Protein AF-A0A1V4MNM1-F1 (afdb_monomer)

Radius of gyration: 27.86 Å; Cα contacts (8 Å, |Δi|>4): 110; chains: 1; bounding box: 61×28×82 Å

Sequence (186 aa):
MKSLHELVTDAILVTDEWDNFDFNIDLQIKELEIIDFDSKPETWKENTLGRGYLAYCEKLLKKSGADSSILTVIEELKSNISKYENMRLFLQTLRLAIMVSRMGAVPGLAQLGEKRSQTQRENRNRRQTWKGLTKIQRKQRNEKIIEHFETSKAKNPQISVNGFAAKYASQYGLQKTQFIKILTSQ

Solvent-accessible surface area (backbone atoms only — not comparable to full-atom values): 10518 Å² total; per-residue (Å²): 131,86,53,78,64,57,45,59,62,36,29,62,54,37,71,78,38,23,57,52,46,52,49,51,50,52,48,52,51,48,57,58,64,72,46,52,92,84,63,69,66,80,69,74,62,85,82,40,72,68,46,49,50,48,55,42,53,49,56,52,36,62,71,71,68,53,61,68,70,61,53,50,54,49,54,52,48,55,59,52,41,68,41,72,72,45,35,53,54,48,53,53,50,51,53,49,55,41,51,44,37,63,73,29,78,42,60,76,52,26,56,56,38,50,58,48,44,52,53,48,52,52,51,52,53,48,71,61,22,64,95,83,33,38,70,68,54,48,50,55,52,51,51,52,52,45,54,54,48,53,56,48,32,75,76,36,78,85,62,44,68,69,60,50,22,69,72,46,18,67,82,73,77,39,54,47,70,60,41,41,46,67,69,65,72,113

Mean predicted aligned error: 15.63 Å

pLDDT: mean 74.46, std 14.7, range [36.75, 93.69]

Secondary structure (DSSP, 8-state):
---HHHHHHHHHH-HHHHHHHHHHHHHHHHHHHHS-TTS--TT--S--HHHHHHHHHHHHHHHTT--HHHHHHHHHHHHHTTSHHHHHHHHHHHHHHHHHHHTTSSHHHHHHHHHHHHHHHHHHHHHH-BTTB-HHHHHHHHHHHHHHHHHHHHH-TT--HHHHHHHHTGGGT--HHHHHHHHH--

Structure (mmCIF, N/CA/C/O backbone):
data_AF-A0A1V4MNM1-F1
#
_entry.id   AF-A0A1V4MNM1-F1
#
loop_
_atom_site.group_PDB
_atom_site.id
_atom_site.type_symbol
_atom_site.label_atom_id
_atom_site.label_alt_id
_atom_site.label_comp_id
_atom_site.label_asym_id
_atom_site.label_entity_id
_atom_site.label_seq_id
_atom_site.pdbx_PDB_ins_code
_atom_site.Cartn_x
_atom_site.Cartn_y
_atom_site.Cartn_z
_atom_site.occupancy
_atom_site.B_iso_or_equiv
_atom_site.auth_seq_id
_atom_site.auth_comp_id
_atom_site.auth_asym_id
_atom_site.auth_atom_id
_atom_site.pdbx_PDB_model_num
ATOM 1 N N . MET A 1 1 ? 8.635 7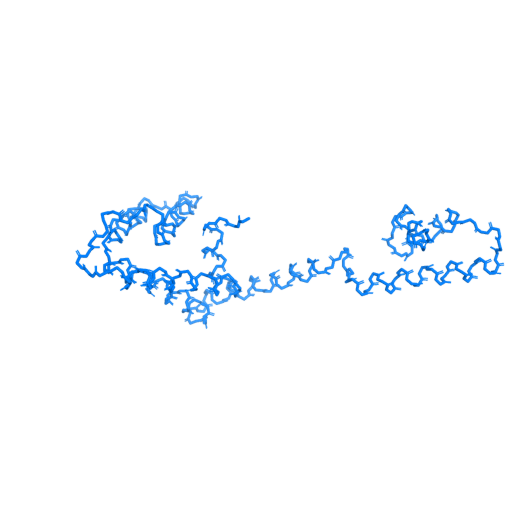.975 4.532 1.00 41.22 1 MET A N 1
ATOM 2 C CA . MET A 1 1 ? 8.053 7.260 5.684 1.00 41.22 1 MET A CA 1
ATOM 3 C C . MET A 1 1 ? 6.548 7.299 5.479 1.00 41.22 1 MET A C 1
ATOM 5 O O . MET A 1 1 ? 6.041 8.398 5.287 1.00 41.22 1 MET A O 1
ATOM 9 N N . LYS A 1 2 ? 5.876 6.147 5.351 1.00 36.75 2 LYS A N 1
ATOM 10 C CA . LYS A 1 2 ? 4.417 6.131 5.181 1.00 36.75 2 LYS A CA 1
ATOM 11 C C . LYS A 1 2 ? 3.762 6.617 6.464 1.00 36.75 2 LYS A C 1
ATOM 13 O O . LYS A 1 2 ? 4.266 6.377 7.557 1.00 36.75 2 LYS A O 1
ATOM 18 N N . SER A 1 3 ? 2.657 7.313 6.316 1.00 42.47 3 SER A N 1
ATOM 19 C CA . SER A 1 3 ? 1.856 7.759 7.447 1.00 42.47 3 SER A CA 1
ATOM 20 C C . SER A 1 3 ? 1.008 6.604 7.995 1.00 42.47 3 SER A C 1
ATOM 22 O O . SER A 1 3 ? 0.655 5.683 7.258 1.00 42.47 3 SER A O 1
ATOM 24 N N . LEU A 1 4 ? 0.658 6.653 9.286 1.00 41.81 4 LEU A N 1
ATOM 25 C CA . LEU A 1 4 ? -0.103 5.601 9.986 1.00 41.81 4 LEU A CA 1
ATOM 26 C C . LEU A 1 4 ? -1.395 5.199 9.242 1.00 41.81 4 LEU A C 1
ATOM 28 O O . LEU A 1 4 ? -1.811 4.046 9.267 1.00 41.81 4 LEU A O 1
ATOM 32 N N . HIS A 1 5 ? -1.993 6.149 8.522 1.00 45.31 5 HIS A N 1
ATOM 33 C CA . HIS A 1 5 ? -3.212 5.951 7.745 1.00 45.31 5 HIS A CA 1
ATOM 34 C C . HIS A 1 5 ? -3.024 5.101 6.473 1.00 45.31 5 HIS A C 1
ATOM 36 O O . HIS A 1 5 ? -3.935 4.380 6.069 1.00 45.31 5 HIS A O 1
ATOM 42 N N . GLU A 1 6 ? -1.852 5.179 5.838 1.00 42.66 6 GLU A N 1
ATOM 43 C CA . GLU A 1 6 ? -1.521 4.369 4.659 1.00 42.66 6 GLU A CA 1
ATOM 44 C C . GLU A 1 6 ? -1.284 2.914 5.082 1.00 42.66 6 GLU A C 1
ATOM 46 O O . GLU A 1 6 ? -1.807 2.000 4.452 1.00 42.66 6 GLU A O 1
ATOM 51 N N . LEU A 1 7 ? -0.619 2.716 6.227 1.00 51.22 7 LEU A N 1
ATOM 52 C CA . LEU A 1 7 ? -0.332 1.399 6.806 1.00 51.22 7 LEU A CA 1
ATOM 53 C C . LEU A 1 7 ? -1.596 0.591 7.136 1.00 51.22 7 LEU A C 1
ATOM 55 O O . LEU A 1 7 ? -1.637 -0.600 6.864 1.00 51.22 7 LEU A O 1
ATOM 59 N N . VAL A 1 8 ? -2.641 1.218 7.681 1.00 49.47 8 VAL A N 1
ATOM 60 C CA . VAL A 1 8 ? -3.895 0.537 8.069 1.00 49.47 8 VAL A CA 1
ATOM 61 C C . VAL A 1 8 ? -4.650 -0.039 6.867 1.00 49.47 8 VAL A C 1
ATOM 63 O O . VAL A 1 8 ? -5.142 -1.166 6.902 1.00 49.47 8 VAL A O 1
ATOM 66 N N . THR A 1 9 ? -4.759 0.740 5.792 1.00 50.59 9 THR A N 1
ATOM 67 C CA . THR A 1 9 ? -5.501 0.330 4.586 1.00 50.59 9 THR A CA 1
ATOM 68 C C . THR A 1 9 ? -4.744 -0.741 3.825 1.00 50.59 9 THR A C 1
ATOM 70 O O . THR A 1 9 ? -5.332 -1.689 3.302 1.00 50.59 9 THR A O 1
ATOM 73 N N . ASP A 1 10 ? -3.425 -0.584 3.786 1.00 48.25 10 ASP A N 1
ATOM 74 C CA . ASP A 1 10 ? -2.539 -1.531 3.149 1.00 48.25 10 ASP A CA 1
ATOM 75 C C . ASP A 1 10 ? -2.421 -2.820 3.986 1.00 48.25 10 ASP A C 1
ATOM 77 O O . ASP A 1 10 ? -2.353 -3.891 3.399 1.00 48.25 10 ASP A O 1
ATOM 81 N N . ALA A 1 11 ? -2.538 -2.795 5.319 1.00 52.12 11 ALA A N 1
ATOM 82 C CA . ALA A 1 11 ? -2.534 -4.001 6.163 1.00 52.12 11 ALA A CA 1
ATOM 83 C C . ALA A 1 11 ? -3.698 -4.968 5.875 1.00 52.12 11 ALA A C 1
ATOM 85 O O . ALA A 1 11 ? -3.532 -6.192 5.885 1.00 52.12 11 ALA A O 1
ATOM 86 N N . ILE A 1 12 ? -4.878 -4.437 5.541 1.00 52.66 12 ILE A N 1
ATOM 87 C CA . ILE A 1 12 ? -6.039 -5.254 5.152 1.00 52.66 12 ILE A CA 1
ATOM 88 C C . ILE A 1 12 ? -5.786 -5.970 3.809 1.00 52.66 12 ILE A C 1
ATOM 90 O O . ILE A 1 12 ? -6.374 -7.017 3.545 1.00 52.66 12 ILE A O 1
ATOM 94 N N . LEU A 1 13 ? -4.898 -5.439 2.958 1.00 49.16 13 LEU A N 1
ATOM 95 C CA . LEU A 1 13 ? -4.869 -5.745 1.521 1.00 49.16 13 LEU A CA 1
ATOM 96 C C . LEU A 1 13 ? -3.488 -6.141 0.951 1.00 49.16 13 LEU A C 1
ATOM 98 O O . LEU A 1 13 ? -3.420 -6.612 -0.182 1.00 49.16 13 LEU A O 1
ATOM 102 N N . VAL A 1 14 ? -2.396 -5.958 1.697 1.00 51.56 14 VAL A N 1
ATOM 103 C CA . VAL A 1 14 ? -0.987 -6.186 1.316 1.00 51.56 14 VAL A CA 1
ATOM 104 C C . VAL A 1 14 ? -0.345 -7.110 2.355 1.00 51.56 14 VAL A C 1
ATOM 106 O O . VAL A 1 14 ? -0.559 -6.939 3.551 1.00 51.56 14 VAL A O 1
ATOM 109 N N . THR A 1 15 ? 0.429 -8.117 1.942 1.00 53.62 15 THR A N 1
ATOM 110 C CA . THR A 1 15 ? 1.146 -9.039 2.856 1.00 53.62 15 THR A CA 1
ATOM 111 C C . THR A 1 15 ? 2.211 -8.337 3.689 1.00 53.62 15 THR A C 1
ATOM 113 O O . THR A 1 15 ? 2.200 -8.436 4.905 1.00 53.62 15 THR A O 1
ATOM 116 N N . ASP A 1 16 ? 3.067 -7.548 3.047 1.00 51.69 16 ASP A N 1
ATOM 117 C CA . ASP A 1 16 ? 4.259 -6.989 3.699 1.00 51.69 16 ASP A CA 1
ATOM 118 C C . ASP A 1 16 ? 3.898 -5.870 4.700 1.00 51.69 16 ASP A C 1
ATOM 120 O O . ASP A 1 16 ? 4.636 -5.577 5.637 1.00 51.69 16 ASP A O 1
ATOM 124 N N . GLU A 1 17 ? 2.742 -5.232 4.505 1.00 58.78 17 GLU A N 1
ATOM 125 C CA . GLU A 1 17 ? 2.225 -4.195 5.407 1.00 58.78 17 GLU A CA 1
ATOM 126 C C . GLU A 1 17 ? 1.340 -4.784 6.500 1.00 58.78 17 GLU A C 1
ATOM 128 O O . GLU A 1 17 ? 1.237 -4.191 7.569 1.00 58.78 17 GLU A O 1
ATOM 133 N N . TRP A 1 18 ? 0.781 -5.976 6.267 1.00 63.34 18 TRP A N 1
ATOM 134 C CA . TRP A 1 18 ? 0.171 -6.777 7.318 1.00 63.34 18 TRP A CA 1
ATOM 135 C C . TRP A 1 18 ? 1.209 -7.225 8.332 1.00 63.34 18 TRP A C 1
ATOM 137 O O . TRP A 1 18 ? 0.994 -6.973 9.503 1.00 63.34 18 TRP A O 1
ATOM 147 N N . ASP A 1 19 ? 2.341 -7.792 7.915 1.00 64.56 19 ASP A N 1
ATOM 148 C CA . ASP A 1 19 ? 3.360 -8.255 8.869 1.00 64.56 19 ASP A CA 1
ATOM 149 C C . ASP A 1 19 ? 3.864 -7.101 9.749 1.00 64.56 19 ASP A C 1
ATOM 151 O O . ASP A 1 19 ? 4.049 -7.252 10.953 1.00 64.56 19 ASP A O 1
ATOM 155 N N . ASN A 1 20 ? 4.009 -5.907 9.165 1.00 67.94 20 ASN A N 1
ATOM 156 C CA . ASN A 1 20 ? 4.347 -4.703 9.917 1.00 67.94 20 ASN A CA 1
ATOM 157 C C . ASN A 1 20 ? 3.195 -4.252 10.834 1.00 67.94 20 ASN A C 1
ATOM 159 O O . ASN A 1 20 ? 3.421 -3.866 11.975 1.00 67.94 20 ASN A O 1
ATOM 163 N N . PHE A 1 21 ? 1.947 -4.279 10.370 1.00 70.12 21 PHE A N 1
ATOM 164 C CA . PHE A 1 21 ? 0.788 -3.900 11.180 1.00 70.12 21 PHE A CA 1
ATOM 165 C C . PHE A 1 21 ? 0.530 -4.876 12.336 1.00 70.12 21 PHE A C 1
ATOM 167 O O . PHE A 1 21 ? 0.289 -4.441 13.456 1.00 70.12 21 PHE A O 1
ATOM 174 N N . ASP A 1 22 ? 0.655 -6.174 12.079 1.00 73.19 22 ASP A N 1
ATOM 175 C CA . ASP A 1 22 ? 0.566 -7.266 13.043 1.00 73.19 22 ASP A CA 1
ATOM 176 C C . ASP A 1 22 ? 1.680 -7.156 14.088 1.00 73.19 22 ASP A C 1
ATOM 178 O O . ASP A 1 22 ? 1.410 -7.178 15.287 1.00 73.19 22 ASP A O 1
ATOM 182 N 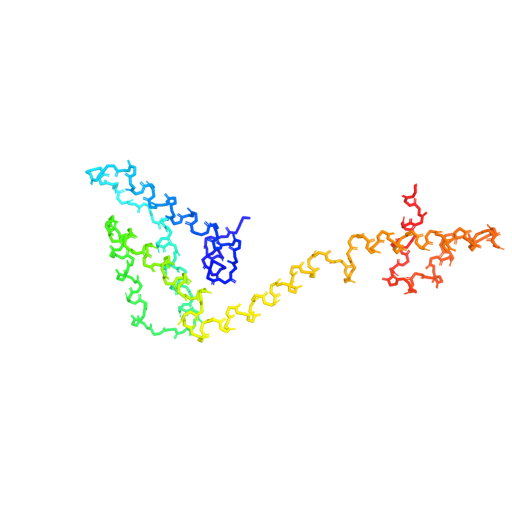N . PHE A 1 23 ? 2.912 -6.882 13.642 1.00 75.25 23 PHE A N 1
ATOM 183 C CA . PHE A 1 23 ? 4.028 -6.551 14.525 1.00 75.25 23 PHE A CA 1
ATOM 184 C C . PHE A 1 23 ? 3.735 -5.325 15.401 1.00 75.25 23 PHE A C 1
ATOM 186 O O . PHE A 1 23 ? 4.029 -5.349 16.592 1.00 75.25 23 PHE A O 1
ATOM 193 N N . ASN A 1 24 ? 3.135 -4.262 14.853 1.00 75.44 24 ASN A N 1
ATOM 194 C CA . ASN A 1 24 ? 2.772 -3.069 15.627 1.00 75.44 24 ASN A CA 1
ATOM 195 C C . ASN A 1 24 ? 1.629 -3.334 16.624 1.00 75.44 24 ASN A C 1
ATOM 197 O O . ASN A 1 24 ? 1.637 -2.759 17.712 1.00 75.44 24 ASN A O 1
ATOM 201 N N . ILE A 1 25 ? 0.667 -4.202 16.284 1.00 80.44 25 ILE A N 1
ATOM 202 C CA . ILE A 1 25 ? -0.354 -4.680 17.228 1.00 80.44 25 ILE A CA 1
ATOM 203 C C . ILE A 1 25 ? 0.317 -5.446 18.367 1.00 80.44 25 ILE A C 1
ATOM 205 O O . ILE A 1 25 ? 0.067 -5.134 19.529 1.00 80.44 25 ILE A O 1
ATOM 209 N N . ASP A 1 26 ? 1.186 -6.407 18.050 1.00 78.88 26 ASP A N 1
ATOM 210 C CA . ASP A 1 26 ? 1.888 -7.213 19.052 1.00 78.88 26 ASP A CA 1
ATOM 211 C C . ASP A 1 26 ? 2.806 -6.359 19.928 1.00 78.88 26 ASP A C 1
ATOM 213 O O . ASP A 1 26 ? 2.880 -6.578 21.136 1.00 78.88 26 ASP A O 1
ATOM 217 N N . LEU A 1 27 ? 3.472 -5.359 19.349 1.00 78.88 27 LEU A N 1
ATOM 218 C CA . LEU A 1 27 ? 4.286 -4.404 20.090 1.00 78.88 27 LEU A CA 1
ATOM 219 C C . LEU A 1 27 ? 3.430 -3.610 21.080 1.00 78.88 27 LEU A C 1
ATOM 221 O O . LEU A 1 27 ? 3.780 -3.563 22.253 1.00 78.88 27 LEU A O 1
ATOM 225 N N . GLN A 1 28 ? 2.288 -3.061 20.653 1.00 75.31 28 GLN A N 1
ATOM 226 C CA . GLN A 1 28 ? 1.402 -2.327 21.563 1.00 75.31 28 GLN A CA 1
ATOM 227 C C . GLN A 1 28 ? 0.773 -3.231 22.623 1.00 75.31 28 GLN A C 1
ATOM 229 O O . GLN A 1 28 ? 0.655 -2.815 23.768 1.00 75.31 28 GLN A O 1
ATOM 234 N N . ILE A 1 29 ? 0.411 -4.474 22.294 1.00 76.12 29 ILE A N 1
ATOM 235 C CA . ILE A 1 29 ? -0.066 -5.442 23.293 1.00 76.12 29 ILE A CA 1
ATOM 236 C C . ILE A 1 29 ? 1.038 -5.763 24.310 1.00 76.12 29 ILE A C 1
ATOM 238 O O . ILE A 1 29 ? 0.759 -5.818 25.501 1.00 76.12 29 ILE A O 1
ATOM 242 N N . LYS A 1 30 ? 2.293 -5.915 23.879 1.00 76.00 30 LYS A N 1
ATOM 243 C CA . LYS A 1 30 ? 3.423 -6.134 24.795 1.00 76.00 30 LYS A CA 1
ATOM 244 C C . LYS A 1 30 ? 3.736 -4.909 25.647 1.00 76.00 30 LYS A C 1
ATOM 246 O O . LYS A 1 30 ? 3.992 -5.053 26.835 1.00 76.00 30 LYS A O 1
ATOM 251 N N . GLU A 1 31 ? 3.689 -3.707 25.076 1.00 72.50 31 GLU A N 1
ATOM 252 C CA . GLU A 1 31 ? 3.800 -2.454 25.835 1.00 72.50 31 GLU A CA 1
ATOM 253 C C . GLU A 1 31 ? 2.691 -2.350 26.891 1.00 72.50 31 GLU A C 1
ATOM 255 O O . GLU A 1 31 ? 2.945 -1.910 28.010 1.00 72.50 31 GLU A O 1
ATOM 260 N N . LEU A 1 32 ? 1.483 -2.821 26.563 1.00 66.62 32 LEU A N 1
ATOM 261 C CA . LEU A 1 32 ? 0.371 -2.950 27.504 1.00 66.62 32 LEU A CA 1
ATOM 262 C C . LEU A 1 32 ? 0.641 -4.013 28.593 1.00 66.62 32 LEU A C 1
ATOM 264 O O . LEU A 1 32 ? 0.108 -3.890 29.687 1.00 66.62 32 LEU A O 1
ATOM 268 N N . GLU A 1 33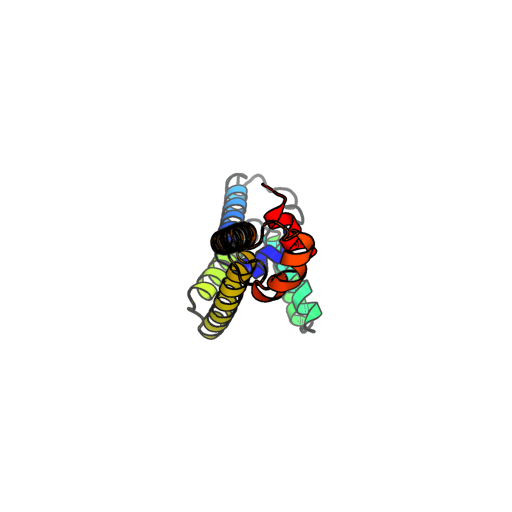 ? 1.439 -5.049 28.346 1.00 67.44 33 GLU A N 1
ATOM 269 C CA . GLU A 1 33 ? 1.755 -6.099 29.336 1.00 67.44 33 GLU A CA 1
ATOM 270 C C . GLU A 1 33 ? 2.943 -5.744 30.253 1.00 67.44 33 GLU A C 1
ATOM 272 O O . GLU A 1 33 ? 3.010 -6.234 31.376 1.00 67.44 33 GLU A O 1
ATOM 277 N N . ILE A 1 34 ? 3.877 -4.902 29.792 1.00 62.62 34 ILE A N 1
ATOM 278 C CA . ILE A 1 34 ? 5.072 -4.468 30.549 1.00 62.62 34 ILE A CA 1
ATOM 279 C C . ILE A 1 34 ? 4.730 -3.405 31.605 1.00 62.62 34 ILE A C 1
ATOM 281 O O . ILE A 1 34 ? 5.425 -3.273 32.612 1.00 62.62 34 ILE A O 1
ATOM 285 N N . ILE A 1 35 ? 3.668 -2.636 31.377 1.00 56.06 35 ILE A N 1
ATOM 286 C CA . ILE A 1 35 ? 3.142 -1.675 32.343 1.00 56.06 35 ILE A CA 1
ATOM 287 C C . ILE A 1 35 ? 2.295 -2.461 33.341 1.00 56.06 35 ILE A C 1
ATOM 289 O O . ILE A 1 35 ? 1.226 -2.961 32.996 1.00 56.06 35 ILE A O 1
ATOM 293 N N . ASP A 1 36 ? 2.796 -2.587 34.567 1.00 49.91 36 ASP A N 1
ATOM 294 C CA . ASP A 1 36 ? 2.108 -3.272 35.658 1.00 49.91 36 ASP A CA 1
ATOM 295 C C . ASP A 1 36 ? 0.684 -2.715 35.812 1.00 49.91 36 ASP A C 1
ATOM 297 O O . ASP A 1 36 ? 0.483 -1.497 35.727 1.00 49.91 36 ASP A O 1
ATOM 301 N N . PHE A 1 37 ? -0.296 -3.598 36.015 1.00 46.19 37 PHE A N 1
ATOM 302 C CA . PHE A 1 37 ? -1.740 -3.311 35.943 1.00 46.19 37 PHE A CA 1
ATOM 303 C C . PHE A 1 37 ? -2.165 -2.146 36.867 1.00 46.19 37 PHE A C 1
ATOM 305 O O . PHE A 1 37 ? -3.150 -1.451 36.603 1.00 46.19 37 PHE A O 1
ATOM 312 N N . ASP A 1 38 ? -1.380 -1.901 37.920 1.00 47.16 38 ASP A N 1
ATOM 313 C CA . ASP A 1 38 ? -1.579 -0.848 38.918 1.00 47.16 38 ASP A CA 1
ATOM 314 C C . ASP A 1 38 ? -0.985 0.514 38.532 1.00 47.16 38 ASP A C 1
ATOM 316 O O . ASP A 1 38 ? -1.444 1.561 39.000 1.00 47.16 38 ASP A O 1
ATOM 320 N N . SER A 1 39 ? -0.011 0.539 37.625 1.00 51.72 39 SER A N 1
ATOM 321 C CA . SER A 1 39 ? 0.572 1.769 37.093 1.00 51.72 39 SER A CA 1
ATOM 322 C C . SER A 1 39 ? -0.276 2.297 35.939 1.00 51.72 39 SER A C 1
ATOM 324 O O . SER A 1 39 ? 0.164 2.324 34.798 1.00 51.72 39 SER A O 1
ATOM 326 N N . LYS A 1 40 ? -1.524 2.699 36.229 1.00 49.31 40 LYS A N 1
ATOM 327 C CA . LYS A 1 40 ? -2.425 3.371 35.272 1.00 49.31 40 LYS A CA 1
ATOM 328 C C . LYS A 1 40 ? -1.650 4.482 34.559 1.00 49.31 40 LYS A C 1
ATOM 330 O O . LYS A 1 40 ? -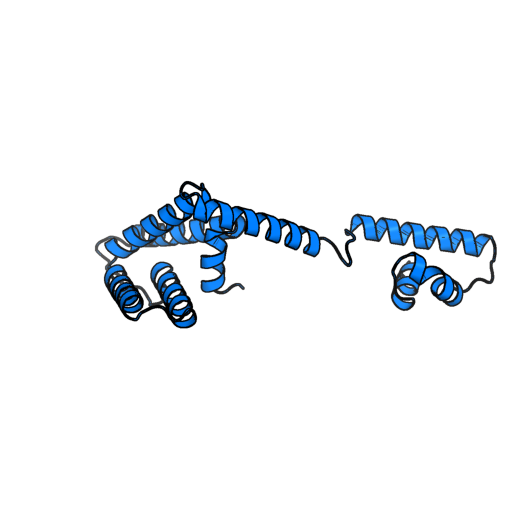1.420 5.519 35.182 1.00 49.31 40 LYS A O 1
ATOM 335 N N . PRO A 1 41 ? -1.259 4.329 33.281 1.00 51.00 41 PRO A N 1
ATOM 336 C CA . PRO A 1 41 ? -0.566 5.404 32.598 1.00 51.00 41 PRO A CA 1
ATOM 337 C C . PRO A 1 41 ? -1.594 6.507 32.447 1.00 51.00 41 PRO A C 1
ATOM 339 O O . PRO A 1 41 ? -2.626 6.305 31.797 1.00 51.00 41 PRO A O 1
ATOM 342 N N . GLU A 1 42 ? -1.359 7.624 33.131 1.00 51.12 42 GLU A N 1
ATOM 343 C CA . GLU A 1 42 ? -2.160 8.832 33.010 1.00 51.12 42 GLU A CA 1
ATOM 344 C C . GLU A 1 42 ? -2.347 9.110 31.528 1.00 51.12 42 GLU A C 1
ATOM 346 O O . GLU A 1 42 ? -1.399 9.466 30.834 1.00 51.12 42 GLU A O 1
ATOM 351 N N . THR A 1 43 ? -3.568 8.888 31.036 1.00 51.28 43 THR A N 1
ATOM 352 C CA . THR A 1 43 ? -3.970 9.164 29.656 1.00 51.28 43 THR A CA 1
ATOM 353 C C . THR A 1 43 ? -2.942 8.691 28.629 1.00 51.28 43 THR A C 1
ATOM 355 O O . THR A 1 43 ? -2.093 9.455 28.169 1.00 51.28 43 THR A O 1
ATOM 358 N N . TRP A 1 44 ? -3.043 7.423 28.225 1.00 54.25 44 TRP A N 1
ATOM 359 C CA . TRP A 1 44 ? -2.347 6.936 27.037 1.00 54.25 44 TRP A CA 1
ATOM 360 C C . TRP A 1 44 ? -2.494 7.965 25.917 1.00 54.25 44 TRP A C 1
ATOM 362 O O . TRP A 1 44 ? -3.613 8.314 25.525 1.00 54.25 44 TRP A O 1
ATOM 372 N N . LYS A 1 45 ? -1.345 8.509 25.496 1.00 56.00 45 LYS A N 1
ATOM 373 C CA . LYS A 1 45 ? -1.243 9.647 24.579 1.00 56.00 45 LYS A CA 1
ATOM 374 C C . LYS A 1 45 ? -2.166 9.426 23.385 1.00 56.00 45 LYS A C 1
ATOM 376 O O . LYS A 1 45 ? -2.329 8.301 22.923 1.00 56.00 45 LYS A O 1
ATOM 381 N N . GLU A 1 46 ? -2.716 10.506 22.839 1.00 57.75 46 GLU A N 1
ATOM 382 C CA . GLU A 1 46 ? -3.712 10.488 21.756 1.00 57.75 46 GLU A CA 1
ATOM 383 C C . GLU A 1 46 ? -3.307 9.691 20.490 1.00 57.75 46 GLU A C 1
ATOM 385 O O . GLU A 1 46 ? -4.155 9.418 19.644 1.00 57.75 46 GLU A O 1
ATOM 390 N N . ASN A 1 47 ? -2.049 9.245 20.397 1.00 63.03 47 ASN A N 1
ATOM 391 C CA . ASN A 1 47 ? -1.426 8.543 19.276 1.00 63.03 47 ASN A CA 1
ATOM 392 C C . ASN A 1 47 ? -1.274 7.014 19.466 1.00 63.03 47 ASN A C 1
ATOM 394 O O . ASN A 1 47 ? -0.243 6.451 19.101 1.00 63.03 47 ASN A O 1
ATOM 398 N N . THR A 1 48 ? -2.268 6.314 20.017 1.00 75.38 48 THR A N 1
ATOM 399 C CA . THR A 1 48 ? -2.288 4.832 19.999 1.00 75.38 48 THR A CA 1
ATOM 400 C C . THR A 1 48 ? -2.727 4.291 18.632 1.00 75.38 48 THR A C 1
ATOM 402 O O . THR A 1 48 ? -3.403 4.993 17.874 1.00 75.38 48 THR A O 1
ATOM 405 N N . LEU A 1 49 ? -2.387 3.033 18.298 1.00 76.56 49 LEU A N 1
ATOM 406 C CA . LEU A 1 49 ? -2.779 2.429 17.010 1.00 76.56 49 LEU A CA 1
ATOM 407 C C . LEU A 1 49 ? -4.304 2.404 16.873 1.00 76.56 49 LEU A C 1
ATOM 409 O O . LEU A 1 49 ? -4.831 2.747 15.818 1.00 76.56 49 LEU A O 1
ATOM 413 N N . GLY A 1 50 ? -5.012 2.066 17.958 1.00 80.88 50 GLY A N 1
ATOM 414 C CA . GLY A 1 50 ? -6.472 2.029 17.974 1.00 80.88 50 GLY A CA 1
ATOM 415 C C . GLY A 1 50 ? -7.109 3.395 17.710 1.00 80.88 50 GLY A C 1
ATOM 416 O O . GLY A 1 50 ? -7.998 3.508 16.866 1.00 80.88 50 GLY A O 1
ATOM 417 N N . ARG A 1 51 ? -6.610 4.463 18.350 1.00 80.69 51 ARG A N 1
ATOM 418 C CA . ARG A 1 51 ? -7.094 5.831 18.090 1.00 80.69 51 ARG A CA 1
ATOM 419 C C . ARG A 1 51 ? -6.757 6.306 16.681 1.00 80.69 51 ARG A C 1
ATOM 421 O O . ARG A 1 51 ? -7.619 6.875 16.013 1.00 80.69 51 ARG A O 1
ATOM 428 N N . GLY A 1 52 ? -5.543 6.028 16.208 1.00 77.75 52 GLY A N 1
ATOM 429 C CA . GLY A 1 52 ? -5.117 6.353 14.847 1.00 77.75 52 GLY A CA 1
ATOM 430 C C . GLY A 1 52 ? -5.962 5.652 13.779 1.00 77.75 52 GLY A C 1
ATOM 431 O O . GLY A 1 52 ? -6.362 6.282 12.799 1.00 77.75 52 GLY A O 1
ATOM 432 N N . TYR A 1 53 ? -6.295 4.377 14.000 1.00 81.50 53 TYR A N 1
ATOM 433 C CA . TYR A 1 53 ? -7.202 3.606 13.151 1.00 81.50 53 TYR A CA 1
ATOM 434 C C . TYR A 1 53 ? -8.598 4.239 13.101 1.00 81.50 53 TYR A C 1
ATOM 436 O O . TYR A 1 53 ? -9.106 4.530 12.019 1.00 81.50 53 TYR A O 1
ATOM 444 N N . LEU A 1 54 ? -9.199 4.525 14.261 1.00 85.25 54 LEU A N 1
ATOM 445 C CA . LEU A 1 54 ? -10.539 5.116 14.330 1.00 85.25 54 LEU A CA 1
ATOM 446 C C . LEU A 1 54 ? -10.600 6.514 13.702 1.00 85.25 54 LEU A C 1
ATOM 448 O O . LEU A 1 54 ? -11.538 6.807 12.963 1.00 85.25 54 LEU A O 1
ATOM 452 N N . ALA A 1 55 ? -9.587 7.357 13.922 1.00 82.19 55 ALA A N 1
ATOM 453 C CA . ALA A 1 55 ? -9.482 8.665 13.272 1.00 82.19 55 ALA A CA 1
ATOM 454 C C . ALA A 1 55 ? -9.376 8.544 11.740 1.00 82.19 55 ALA A C 1
ATOM 456 O O . ALA A 1 55 ? -9.912 9.369 10.994 1.00 82.19 55 ALA A O 1
ATOM 457 N N . TYR A 1 56 ? -8.710 7.498 11.246 1.00 78.38 56 TYR A N 1
ATOM 458 C CA . TYR A 1 56 ? -8.670 7.217 9.817 1.00 78.38 56 TYR A CA 1
ATOM 459 C C . TYR A 1 56 ? -10.032 6.772 9.269 1.00 78.38 56 TYR A C 1
ATOM 461 O O . TYR A 1 56 ? -10.479 7.317 8.255 1.00 78.38 56 TYR A O 1
ATOM 469 N N . CYS A 1 57 ? -10.710 5.839 9.944 1.00 81.00 57 CYS A N 1
ATOM 470 C CA . CYS A 1 57 ? -12.066 5.419 9.583 1.00 81.00 57 CYS A CA 1
ATOM 471 C C . CYS A 1 57 ? -13.017 6.618 9.521 1.00 81.00 57 CYS A C 1
ATOM 473 O O . CYS A 1 57 ? -13.726 6.788 8.532 1.00 81.00 57 CYS A O 1
ATOM 475 N N . GLU A 1 58 ? -12.965 7.495 10.523 1.00 84.00 58 GLU A N 1
ATOM 476 C CA . GLU A 1 58 ? -13.758 8.723 10.575 1.00 84.00 58 GLU A CA 1
ATOM 477 C C . GLU A 1 58 ? -13.518 9.608 9.346 1.00 84.00 58 GLU A C 1
ATOM 479 O O . GLU A 1 58 ? -14.460 10.052 8.688 1.00 84.00 58 GLU A O 1
ATOM 484 N N . LYS A 1 59 ? -12.246 9.830 8.987 1.00 82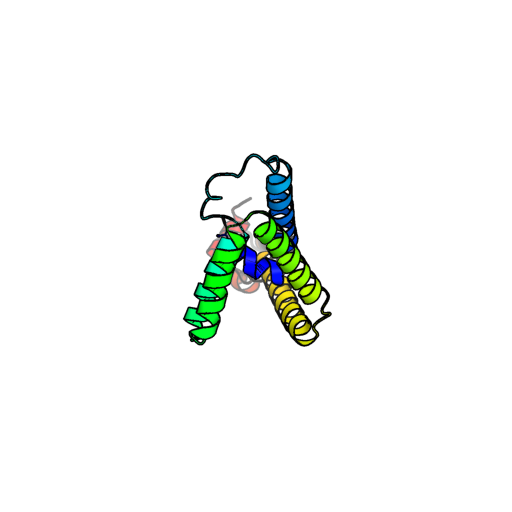.06 59 LYS A N 1
ATOM 485 C CA . LYS A 1 59 ? -11.862 10.620 7.811 1.00 82.06 59 LYS A CA 1
ATOM 486 C C . LYS A 1 59 ? -12.396 10.014 6.513 1.00 82.06 59 LYS A C 1
ATOM 488 O O . LYS A 1 59 ? -12.804 10.763 5.626 1.00 82.06 59 LYS A O 1
ATOM 493 N N . LEU A 1 60 ? -12.366 8.688 6.370 1.00 75.44 60 LEU A N 1
ATOM 494 C CA . LEU A 1 60 ? -12.906 8.006 5.191 1.00 75.44 60 LEU A CA 1
ATOM 495 C C . LEU A 1 60 ? -14.426 8.130 5.108 1.00 75.44 60 LEU A C 1
ATOM 497 O O . LEU A 1 60 ? -14.947 8.476 4.051 1.00 75.44 60 LEU A O 1
ATOM 501 N N . LEU A 1 61 ? -15.115 7.900 6.221 1.00 80.44 61 LEU A N 1
ATOM 502 C CA . LEU A 1 61 ? -16.573 7.937 6.295 1.00 80.44 61 LEU A CA 1
ATOM 503 C C . LEU A 1 61 ? -17.118 9.347 6.054 1.00 80.44 61 LEU A C 1
ATOM 505 O O . LEU A 1 61 ? -18.057 9.526 5.280 1.00 80.44 61 LEU A O 1
ATOM 509 N N . LYS A 1 62 ? -16.461 10.375 6.607 1.00 82.44 62 LYS A N 1
ATOM 510 C CA . LYS A 1 62 ? -16.768 11.779 6.291 1.00 82.44 62 LYS A CA 1
ATOM 511 C C . LYS A 1 62 ? -16.623 12.071 4.797 1.00 82.44 62 LYS A C 1
ATOM 513 O O . LYS A 1 62 ? -17.466 12.747 4.218 1.00 82.44 62 LYS A O 1
ATOM 518 N N . LYS A 1 63 ? -15.582 11.538 4.148 1.00 81.88 63 LYS A N 1
ATOM 519 C CA . LYS A 1 63 ? -15.373 11.706 2.699 1.00 81.88 63 LYS A CA 1
ATOM 520 C C . LYS A 1 63 ? -16.401 10.968 1.846 1.00 81.88 63 LYS A C 1
ATOM 522 O O . LYS A 1 63 ? -16.691 11.433 0.750 1.00 81.88 63 LYS A O 1
ATOM 527 N N . SER A 1 64 ? -16.921 9.834 2.309 1.00 77.50 64 SER A N 1
ATOM 528 C CA . SER A 1 64 ? -17.937 9.068 1.581 1.00 77.50 64 SER A CA 1
ATOM 529 C C . SER A 1 64 ? -19.363 9.580 1.799 1.00 77.50 64 SER A C 1
ATOM 531 O O . SER A 1 64 ? -20.285 8.999 1.238 1.00 77.50 64 SER A O 1
ATOM 533 N N . GLY A 1 65 ? -19.559 10.621 2.617 1.00 81.31 65 GLY A N 1
ATOM 534 C CA . GLY A 1 65 ? -20.892 11.101 2.988 1.00 81.31 65 GLY A CA 1
ATOM 535 C C . GLY A 1 65 ? -21.645 10.117 3.885 1.00 81.31 65 GLY A C 1
ATOM 536 O O . GLY A 1 65 ? -22.859 9.987 3.763 1.00 81.31 65 GLY A O 1
ATOM 537 N N . ALA A 1 66 ? -20.926 9.380 4.738 1.00 81.19 66 ALA A N 1
ATOM 538 C CA . ALA A 1 66 ? -21.544 8.474 5.697 1.00 81.19 66 ALA A CA 1
ATOM 539 C C . ALA A 1 66 ? -22.470 9.232 6.658 1.00 81.19 66 ALA A C 1
ATOM 541 O O . ALA A 1 66 ? -22.211 10.385 7.008 1.00 81.19 66 ALA A O 1
ATOM 542 N N . ASP A 1 67 ? -23.527 8.554 7.100 1.00 82.06 67 ASP A N 1
ATOM 543 C CA . ASP A 1 67 ? -24.476 9.108 8.057 1.00 82.06 67 ASP A CA 1
ATOM 544 C C . ASP A 1 67 ? -23.796 9.452 9.396 1.00 82.06 67 ASP A C 1
ATOM 546 O O . ASP A 1 67 ? -22.864 8.782 9.853 1.00 82.06 67 ASP A O 1
ATOM 550 N N . SER A 1 68 ? -24.306 10.501 10.036 1.00 84.44 68 SER A N 1
ATOM 551 C CA . SER A 1 68 ? -23.905 10.973 11.359 1.00 84.44 68 SER A CA 1
ATOM 552 C C . SER A 1 68 ? -23.933 9.881 12.430 1.00 84.44 68 SER A C 1
ATOM 554 O O . SER A 1 68 ? -23.055 9.872 13.290 1.00 84.44 68 SER A O 1
ATOM 556 N N . SER A 1 69 ? -24.858 8.918 12.341 1.00 85.69 69 SER A N 1
ATOM 557 C CA . SER A 1 69 ? -24.958 7.796 13.284 1.00 85.69 69 SER A CA 1
ATOM 558 C C . SER A 1 69 ? -23.673 6.960 13.357 1.00 85.69 69 SER A C 1
ATOM 560 O O . SER A 1 69 ? -23.248 6.561 14.439 1.00 85.69 69 SER A O 1
ATOM 562 N N . ILE A 1 70 ? -22.992 6.753 12.226 1.00 82.31 70 ILE A N 1
ATOM 563 C CA . ILE A 1 70 ? -21.739 5.985 12.161 1.00 82.31 70 ILE A CA 1
ATOM 564 C C . ILE A 1 70 ? -20.587 6.774 12.798 1.00 82.31 70 ILE A C 1
ATOM 566 O O . ILE A 1 70 ? -19.710 6.195 13.440 1.00 82.31 70 ILE A O 1
ATOM 570 N N . LEU A 1 71 ? -20.587 8.101 12.649 1.00 86.31 71 LEU A N 1
ATOM 571 C CA . LEU A 1 71 ? -19.584 8.959 13.281 1.00 86.31 71 LEU A CA 1
ATOM 572 C C . LEU A 1 71 ? -19.732 8.953 14.808 1.00 86.31 71 LEU A C 1
ATOM 574 O O . LEU A 1 71 ? -18.720 8.918 15.504 1.00 86.31 71 LEU A O 1
ATOM 578 N N . THR A 1 72 ? -20.963 8.892 15.324 1.00 89.94 72 THR A N 1
ATOM 579 C CA . THR A 1 72 ? -21.223 8.726 16.762 1.00 89.94 72 THR A CA 1
ATOM 580 C C . THR A 1 72 ? -20.629 7.426 17.297 1.00 89.94 72 THR A C 1
ATOM 582 O O . THR A 1 72 ? -19.921 7.454 18.300 1.00 89.94 72 THR A O 1
ATOM 585 N N . VAL A 1 73 ? -20.809 6.307 16.585 1.00 89.31 73 VAL A N 1
ATOM 586 C CA . VAL A 1 73 ? -20.205 5.016 16.968 1.00 89.31 73 VAL A CA 1
ATOM 587 C C . VAL A 1 73 ? -18.677 5.113 17.045 1.00 89.31 73 VAL A C 1
ATOM 589 O O . VAL A 1 73 ? -18.059 4.540 17.940 1.00 89.31 73 VAL A O 1
ATOM 592 N N . ILE A 1 74 ? -18.039 5.858 16.137 1.00 86.38 74 ILE A N 1
ATOM 593 C CA . ILE A 1 74 ? -16.582 6.051 16.170 1.00 86.38 74 ILE A CA 1
ATOM 594 C C . ILE A 1 74 ? -16.142 6.831 17.410 1.00 86.38 74 ILE A C 1
ATOM 596 O O . ILE A 1 74 ? -15.153 6.450 18.039 1.00 86.38 74 ILE A O 1
ATOM 600 N N . GLU A 1 75 ? -16.849 7.898 17.771 1.00 87.50 75 GLU A N 1
ATOM 601 C CA . GLU A 1 75 ? -16.537 8.671 18.977 1.00 87.50 75 GLU A CA 1
ATOM 602 C C . GLU A 1 75 ? -16.749 7.848 20.255 1.00 87.50 75 GLU A C 1
ATOM 604 O O . GLU A 1 75 ? -15.897 7.856 21.148 1.00 87.50 75 GLU A O 1
ATOM 609 N N . GLU A 1 76 ? -17.816 7.048 20.312 1.00 87.88 76 GLU A N 1
ATOM 610 C CA . GLU A 1 76 ? -18.048 6.100 21.406 1.00 87.88 76 GLU A CA 1
ATOM 611 C C . GLU A 1 76 ? -16.913 5.076 21.517 1.00 87.88 76 GLU A C 1
ATOM 613 O O . GLU A 1 76 ? -16.395 4.834 22.609 1.00 87.88 76 GLU A O 1
ATOM 618 N N . LEU A 1 77 ? -16.455 4.517 20.392 1.00 87.69 77 LEU A N 1
ATOM 619 C CA . LEU A 1 77 ? -15.315 3.602 20.371 1.00 87.69 77 LEU A CA 1
ATOM 620 C C . LEU A 1 77 ? -14.028 4.285 20.851 1.00 87.69 77 LEU A C 1
ATOM 622 O O . LEU A 1 77 ? -13.329 3.713 21.686 1.00 87.69 77 LEU A O 1
ATOM 626 N N . LYS A 1 78 ? -13.726 5.511 20.397 1.00 85.50 78 LYS A N 1
ATOM 627 C CA . LYS A 1 78 ? -12.554 6.287 20.856 1.00 85.50 78 LYS A CA 1
ATOM 628 C C . LYS A 1 78 ? -12.587 6.547 22.363 1.00 85.50 78 LYS A C 1
ATOM 630 O O . LYS A 1 78 ? -11.536 6.506 23.015 1.00 85.50 78 LYS A O 1
ATOM 635 N N . SER A 1 79 ? -13.776 6.815 22.903 1.00 84.00 79 SER A N 1
ATOM 636 C CA . SER A 1 79 ? -14.004 6.970 24.338 1.00 84.00 79 SER A CA 1
ATOM 637 C C . SER A 1 79 ? -13.785 5.647 25.073 1.00 84.00 79 SER A C 1
ATOM 639 O O . SER A 1 79 ? -13.025 5.595 26.038 1.00 84.00 79 SER A O 1
ATOM 641 N N . ASN A 1 80 ? -14.343 4.542 24.578 1.00 82.88 80 ASN A N 1
ATOM 642 C CA . ASN A 1 80 ? -14.252 3.237 25.230 1.00 82.88 80 ASN A CA 1
ATOM 643 C C . ASN A 1 80 ? -12.824 2.691 25.283 1.00 82.88 80 ASN A C 1
ATOM 645 O O . ASN A 1 80 ? -12.408 2.194 26.331 1.00 82.88 80 ASN A O 1
ATOM 649 N N . ILE A 1 81 ? -12.051 2.835 24.204 1.00 82.12 81 ILE A N 1
ATOM 650 C CA . ILE A 1 81 ? -10.656 2.371 24.154 1.00 82.12 81 ILE A CA 1
ATOM 651 C C . ILE A 1 81 ? -9.692 3.276 24.929 1.00 82.12 81 ILE A C 1
ATOM 653 O O . ILE A 1 81 ? -8.502 2.994 24.981 1.00 82.12 81 ILE A O 1
ATOM 657 N N . SER A 1 82 ? -10.165 4.365 25.546 1.00 73.44 82 SER A N 1
ATOM 658 C CA . SER A 1 82 ? -9.327 5.156 26.460 1.00 73.44 82 SER A CA 1
ATOM 659 C C . SER A 1 82 ? -8.902 4.365 27.704 1.00 73.44 82 SER A C 1
ATOM 661 O O . SER A 1 82 ? -7.904 4.706 28.336 1.00 73.44 82 SER A O 1
ATOM 663 N N . LYS A 1 83 ? -9.638 3.296 28.042 1.00 70.19 83 LYS A N 1
ATOM 664 C CA . LYS A 1 83 ? -9.320 2.370 29.133 1.00 70.19 83 LYS A CA 1
ATOM 665 C C . LYS A 1 83 ? -8.462 1.206 28.631 1.00 70.19 83 LYS A C 1
ATOM 667 O O . LYS A 1 83 ? -8.710 0.665 27.556 1.00 70.19 83 LYS A O 1
ATOM 672 N N . TYR A 1 84 ? -7.512 0.787 29.466 1.00 63.38 84 TYR A N 1
ATOM 673 C CA . TYR A 1 84 ? -6.543 -0.280 29.198 1.00 63.38 84 TYR A CA 1
ATOM 674 C C . TYR A 1 84 ? -7.165 -1.572 28.633 1.00 63.38 84 TYR A C 1
ATOM 676 O O . TYR A 1 84 ? -6.841 -1.983 27.518 1.00 63.38 84 TYR A O 1
ATOM 684 N N . GLU A 1 85 ? -8.097 -2.184 29.371 1.00 67.50 85 GLU A N 1
ATOM 685 C CA . GLU A 1 85 ? -8.704 -3.477 29.009 1.00 67.50 85 GLU A CA 1
ATOM 686 C C . GLU A 1 85 ? -9.432 -3.405 27.661 1.00 67.50 85 GLU A C 1
ATOM 688 O O . GLU A 1 85 ? -9.332 -4.303 26.822 1.00 67.50 85 GLU A O 1
ATOM 693 N N . ASN A 1 86 ? -10.093 -2.276 27.414 1.00 79.88 86 ASN A N 1
ATOM 694 C CA . ASN A 1 86 ? -10.843 -2.036 26.192 1.00 79.88 86 A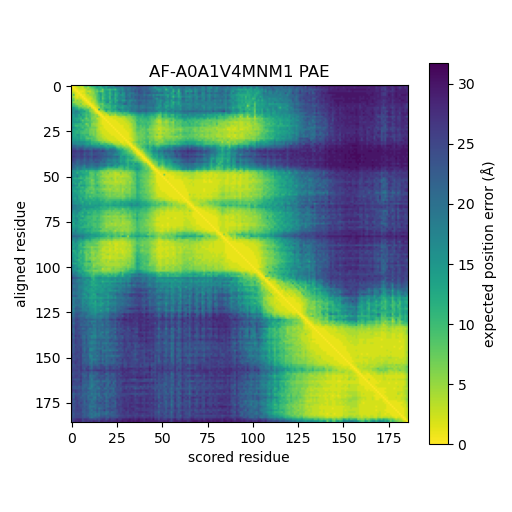SN A CA 1
ATOM 695 C C . ASN A 1 86 ? -9.925 -1.816 24.984 1.00 79.88 86 ASN A C 1
ATOM 697 O O . ASN A 1 86 ? -10.272 -2.240 23.884 1.00 79.88 86 ASN A O 1
ATOM 701 N N . MET A 1 87 ? -8.755 -1.190 25.161 1.00 81.81 87 MET A N 1
ATOM 702 C CA . MET A 1 87 ? -7.773 -1.038 24.081 1.00 81.81 87 MET A CA 1
ATOM 703 C C . MET A 1 87 ? -7.213 -2.395 23.650 1.00 81.81 87 MET A C 1
ATOM 705 O O . MET A 1 87 ? -7.167 -2.684 22.454 1.00 81.81 87 MET A O 1
ATOM 709 N N . ARG A 1 88 ? -6.829 -3.254 24.605 1.00 79.69 88 ARG A N 1
ATOM 710 C CA . ARG A 1 88 ? -6.323 -4.600 24.292 1.00 79.69 88 ARG A CA 1
ATOM 711 C C . ARG A 1 88 ? -7.368 -5.414 23.532 1.00 79.69 88 ARG A C 1
ATOM 713 O O . ARG A 1 88 ? -7.064 -5.954 22.467 1.00 79.69 88 ARG A O 1
ATOM 720 N N . LEU A 1 89 ? -8.601 -5.442 24.042 1.00 82.25 89 LEU A N 1
ATOM 721 C CA . LEU A 1 89 ? -9.715 -6.138 23.399 1.00 82.25 89 LEU A CA 1
ATOM 722 C C . LEU A 1 89 ? -9.984 -5.591 21.990 1.00 82.25 89 LEU A C 1
ATOM 724 O O . LEU A 1 89 ? -10.187 -6.362 21.050 1.00 82.25 89 LEU A O 1
ATOM 728 N N . PHE A 1 90 ? -9.936 -4.269 21.820 1.00 85.94 90 PHE A N 1
ATOM 729 C CA . PHE A 1 90 ? -10.106 -3.624 20.522 1.00 85.94 90 PHE A CA 1
ATOM 730 C C . PHE A 1 90 ? -9.026 -4.048 19.520 1.00 85.94 90 PHE A C 1
ATOM 732 O O . PHE A 1 90 ? -9.356 -4.456 18.408 1.00 85.94 90 PHE A O 1
ATOM 739 N N . LEU A 1 91 ? -7.746 -4.004 19.907 1.00 83.25 91 LEU A N 1
ATOM 740 C CA . LEU A 1 91 ? -6.632 -4.388 19.033 1.00 83.25 91 LEU A CA 1
ATOM 741 C C . LEU A 1 91 ? -6.697 -5.867 18.632 1.00 83.25 91 LEU A C 1
ATOM 743 O O . LEU A 1 91 ? -6.494 -6.193 17.463 1.00 83.25 91 LEU A O 1
ATOM 747 N N . GLN A 1 92 ? -7.042 -6.755 19.567 1.00 82.31 92 GLN A N 1
ATOM 748 C CA . GLN A 1 92 ? -7.241 -8.179 19.279 1.00 82.31 92 GLN A CA 1
ATOM 749 C C . GLN A 1 92 ? -8.418 -8.413 18.324 1.00 82.31 92 GLN A C 1
ATOM 751 O O . GLN A 1 92 ? -8.302 -9.189 17.374 1.00 82.31 92 GLN A O 1
ATOM 756 N N . THR A 1 93 ? -9.529 -7.701 18.527 1.00 84.38 93 THR A N 1
ATOM 757 C CA . THR A 1 93 ? -10.703 -7.776 17.644 1.00 84.38 93 THR A CA 1
ATOM 758 C C . THR A 1 93 ? -10.370 -7.268 16.243 1.00 84.38 93 THR A C 1
ATOM 760 O O . THR A 1 93 ? -10.746 -7.891 15.249 1.00 84.38 93 THR A O 1
ATOM 763 N N . LEU A 1 94 ? -9.612 -6.173 16.147 1.00 84.50 94 LEU A N 1
ATOM 764 C CA . LEU A 1 94 ? -9.141 -5.628 14.878 1.00 84.50 94 LEU A CA 1
ATOM 765 C C . LEU A 1 94 ? -8.224 -6.621 14.152 1.00 84.50 94 LEU A C 1
ATOM 767 O O . LEU A 1 94 ? -8.433 -6.880 12.967 1.00 84.50 94 LEU A O 1
ATOM 771 N N . ARG A 1 95 ? -7.264 -7.234 14.861 1.00 81.94 95 ARG A N 1
ATOM 772 C CA . ARG A 1 95 ? -6.392 -8.290 14.317 1.00 81.94 95 ARG A CA 1
ATOM 773 C C . ARG A 1 95 ? -7.220 -9.434 13.732 1.00 81.94 95 ARG A C 1
ATOM 775 O O . ARG A 1 95 ? -7.026 -9.801 12.574 1.00 81.94 95 ARG A O 1
ATOM 782 N N . LEU A 1 96 ? -8.190 -9.942 14.497 1.00 80.94 96 LEU A N 1
ATOM 783 C CA . LEU A 1 96 ? -9.074 -11.027 14.069 1.00 80.94 96 LEU A CA 1
ATOM 784 C C . LEU A 1 96 ? -9.888 -10.650 12.825 1.00 80.94 96 LEU A C 1
ATOM 786 O O . LEU A 1 96 ? -9.922 -11.417 11.864 1.00 80.94 96 LEU A O 1
ATOM 790 N N . ALA A 1 97 ? -10.516 -9.472 12.810 1.00 79.00 97 ALA A N 1
ATOM 791 C CA . ALA A 1 97 ? -11.325 -9.015 11.681 1.00 79.00 97 ALA A CA 1
ATOM 792 C C . ALA A 1 97 ? -10.510 -8.944 10.377 1.00 79.00 97 ALA A C 1
ATOM 794 O O . ALA A 1 97 ? -10.992 -9.327 9.304 1.00 79.00 97 ALA A O 1
ATOM 795 N N . ILE A 1 98 ? -9.252 -8.507 10.470 1.00 75.06 98 ILE A N 1
ATOM 796 C CA . ILE A 1 98 ? -8.340 -8.458 9.327 1.00 75.06 98 ILE A CA 1
ATOM 797 C C . ILE A 1 98 ? -7.943 -9.871 8.891 1.00 75.06 98 ILE A C 1
ATOM 799 O O . ILE A 1 98 ? -8.024 -10.171 7.700 1.00 75.06 98 ILE A O 1
ATOM 803 N N . MET A 1 99 ? -7.588 -10.763 9.822 1.00 72.81 99 MET A N 1
ATOM 804 C CA . MET A 1 99 ? -7.273 -12.165 9.510 1.00 72.81 99 MET A CA 1
ATOM 805 C C . MET A 1 99 ? -8.432 -12.865 8.792 1.00 72.81 99 MET A C 1
ATOM 807 O O . MET A 1 99 ? -8.227 -13.464 7.738 1.00 72.81 99 MET A O 1
ATOM 811 N N . VAL A 1 100 ? -9.657 -12.725 9.306 1.00 70.81 100 VAL A N 1
ATOM 812 C CA . VAL A 1 100 ? -10.883 -13.287 8.711 1.00 70.81 100 VAL A CA 1
ATOM 813 C C . VAL A 1 100 ? -11.110 -12.745 7.297 1.00 70.81 100 VAL A C 1
ATOM 815 O O . VAL A 1 100 ? -11.408 -13.510 6.376 1.00 70.81 100 VAL A O 1
ATOM 818 N N . SER A 1 101 ? -10.916 -11.438 7.099 1.00 68.94 101 SER A N 1
ATOM 819 C CA . SER A 1 101 ? -11.037 -10.803 5.780 1.00 68.94 101 SER A CA 1
ATOM 820 C C . SER A 1 101 ? -9.996 -11.343 4.793 1.00 68.94 101 SER A C 1
ATOM 822 O O . SER A 1 101 ? -10.326 -11.647 3.647 1.00 68.94 101 SER A O 1
ATOM 824 N N . ARG A 1 102 ? -8.746 -11.517 5.241 1.00 65.69 102 ARG A N 1
ATOM 825 C CA . ARG A 1 102 ? -7.619 -11.996 4.422 1.00 65.69 102 ARG A CA 1
ATOM 826 C C . ARG A 1 102 ? -7.691 -13.481 4.091 1.00 65.69 102 ARG A C 1
ATOM 828 O O . ARG A 1 102 ? -7.322 -13.870 2.990 1.00 65.69 102 ARG A O 1
ATOM 835 N N . MET A 1 103 ? -8.190 -14.300 5.014 1.00 67.75 103 MET A N 1
ATOM 836 C CA . MET A 1 103 ? -8.482 -15.718 4.777 1.00 67.75 103 MET A CA 1
ATOM 837 C C . MET A 1 103 ? -9.579 -15.923 3.728 1.00 67.75 103 MET A C 1
ATOM 839 O O . MET A 1 103 ? -9.823 -17.047 3.302 1.00 67.75 103 MET A O 1
ATOM 843 N N . GLY A 1 104 ? -10.277 -14.851 3.345 1.00 60.59 104 GLY A N 1
ATOM 844 C CA . GLY A 1 104 ? -11.412 -14.926 2.447 1.00 60.59 104 GLY A CA 1
ATOM 845 C C . GLY A 1 104 ? -12.613 -15.646 3.054 1.00 60.59 104 GLY A C 1
ATOM 846 O O . GLY A 1 104 ? -13.527 -16.024 2.327 1.00 60.59 104 GLY A O 1
ATOM 847 N N . ALA A 1 105 ? -12.641 -15.788 4.386 1.00 64.50 105 ALA A N 1
ATOM 848 C CA . ALA A 1 105 ? -13.774 -16.349 5.116 1.00 64.50 105 ALA A CA 1
ATOM 849 C C . ALA A 1 105 ? -15.045 -15.500 4.934 1.00 64.50 105 ALA A C 1
ATOM 851 O O . ALA A 1 105 ? -16.152 -16.002 5.100 1.00 64.50 105 ALA A O 1
ATOM 852 N N . VAL A 1 106 ? -14.885 -14.233 4.532 1.00 65.75 106 VAL A N 1
ATOM 853 C CA . VAL A 1 106 ? -15.954 -13.385 3.997 1.00 65.75 106 VAL A CA 1
ATOM 854 C C . VAL A 1 106 ? -15.763 -13.269 2.473 1.00 65.75 106 VAL A C 1
ATOM 856 O O . VAL A 1 106 ? -14.958 -12.447 2.021 1.00 65.75 106 VAL A O 1
ATOM 859 N N . PRO A 1 107 ? -16.485 -14.060 1.653 1.00 54.62 107 PRO A N 1
ATOM 860 C CA . PRO A 1 107 ? -16.201 -14.221 0.221 1.00 54.62 107 PRO A CA 1
ATOM 861 C C . PRO A 1 107 ? -16.223 -12.916 -0.590 1.00 54.62 107 PRO A C 1
ATOM 863 O O . PRO A 1 107 ? -15.420 -12.736 -1.504 1.00 54.62 107 PRO A O 1
ATOM 866 N N . GLY A 1 108 ? -17.100 -11.969 -0.235 1.00 57.94 108 GLY A N 1
ATOM 867 C CA . GLY A 1 108 ? -17.182 -10.663 -0.902 1.00 57.94 108 GLY A CA 1
ATOM 868 C C . GLY A 1 108 ? -15.953 -9.772 -0.672 1.00 57.94 108 GLY A C 1
ATOM 869 O O . GLY A 1 108 ? -15.550 -9.029 -1.566 1.00 57.94 108 GLY A O 1
ATOM 870 N N . LEU A 1 109 ? -15.311 -9.881 0.496 1.00 54.97 109 LEU A N 1
ATOM 871 C CA . LEU A 1 109 ? -14.060 -9.177 0.805 1.00 54.97 109 LEU A CA 1
ATOM 872 C C . LEU A 1 109 ? -12.847 -9.898 0.199 1.00 54.97 109 LEU A C 1
ATOM 874 O O . LEU A 1 109 ? -11.926 -9.240 -0.286 1.00 54.97 109 LEU A O 1
ATOM 878 N N . ALA A 1 110 ? -12.887 -11.233 0.140 1.00 50.84 110 ALA A N 1
ATOM 879 C CA . ALA A 1 110 ? -11.863 -12.064 -0.496 1.00 50.84 110 ALA A CA 1
ATOM 880 C C . ALA A 1 110 ? -11.622 -11.665 -1.964 1.00 50.84 110 ALA A C 1
ATOM 882 O O . ALA A 1 110 ? -10.487 -11.436 -2.384 1.00 50.84 110 ALA A O 1
ATOM 883 N N . GLN A 1 111 ? -12.708 -11.497 -2.727 1.00 56.97 111 GLN A N 1
ATOM 884 C CA . GLN A 1 111 ? -12.659 -11.120 -4.144 1.00 56.97 111 GLN A CA 1
ATOM 885 C C . GLN A 1 111 ? -12.070 -9.717 -4.371 1.00 56.97 111 GLN A C 1
ATOM 887 O O . GLN A 1 111 ? -11.387 -9.474 -5.372 1.00 56.97 111 GLN A O 1
ATOM 892 N N . LEU A 1 112 ? -12.306 -8.781 -3.445 1.00 55.53 112 LEU A N 1
ATOM 893 C CA . LEU A 1 112 ? -11.693 -7.449 -3.480 1.00 55.53 112 LEU A CA 1
ATOM 894 C C . LEU A 1 112 ? -10.186 -7.512 -3.185 1.00 55.53 112 LEU A C 1
ATOM 896 O O . LEU A 1 112 ? -9.408 -6.800 -3.831 1.00 55.53 112 LEU A O 1
ATOM 900 N N . GLY A 1 113 ? -9.774 -8.383 -2.259 1.00 53.12 113 GLY A N 1
ATOM 901 C CA . GLY A 1 113 ? -8.367 -8.662 -1.964 1.00 53.12 113 GLY A CA 1
ATOM 902 C C . GLY A 1 113 ? -7.621 -9.253 -3.163 1.00 53.12 113 GLY A C 1
ATOM 903 O O . GLY A 1 113 ? -6.533 -8.790 -3.507 1.00 53.12 113 GLY A O 1
ATOM 904 N N . GLU A 1 114 ? -8.233 -10.206 -3.868 1.00 59.03 114 GLU A N 1
ATOM 905 C CA . GLU A 1 114 ? -7.622 -10.889 -5.014 1.00 59.03 114 GLU A CA 1
ATOM 906 C C . GLU A 1 114 ? -7.366 -9.945 -6.203 1.00 59.03 114 GLU A C 1
ATOM 908 O O . GLU A 1 114 ? -6.244 -9.877 -6.715 1.00 59.03 114 GLU A O 1
ATOM 913 N N . LYS A 1 115 ? -8.357 -9.126 -6.591 1.00 62.50 115 LYS A N 1
ATOM 914 C CA . LYS A 1 115 ? -8.199 -8.126 -7.669 1.00 62.50 115 LYS A CA 1
ATOM 915 C C . LYS A 1 115 ? -7.092 -7.110 -7.369 1.00 62.50 115 LYS A C 1
ATOM 917 O O . LYS A 1 115 ? -6.318 -6.725 -8.253 1.00 62.50 115 LYS A O 1
ATOM 922 N N . ARG A 1 116 ? -6.988 -6.662 -6.114 1.00 58.28 116 ARG A N 1
ATOM 923 C CA . ARG A 1 116 ? -5.931 -5.728 -5.694 1.00 58.28 116 ARG A CA 1
ATOM 924 C C . ARG A 1 116 ? -4.559 -6.393 -5.631 1.00 58.28 116 ARG A C 1
ATOM 926 O O . ARG A 1 116 ? -3.594 -5.772 -6.074 1.00 58.28 116 ARG A O 1
ATOM 933 N N . SER A 1 117 ? -4.471 -7.639 -5.164 1.00 62.78 117 SER A N 1
ATOM 934 C CA . SER A 1 117 ? -3.235 -8.435 -5.178 1.00 62.78 117 SER A CA 1
ATOM 935 C C . SER A 1 117 ? -2.671 -8.566 -6.597 1.00 62.78 117 SER A C 1
ATOM 937 O O . SER A 1 117 ? -1.492 -8.283 -6.831 1.00 62.78 117 SER A O 1
ATOM 939 N N . GLN A 1 118 ? -3.529 -8.863 -7.578 1.00 70.00 118 GLN A N 1
ATOM 940 C CA . GLN A 1 118 ? -3.147 -8.899 -8.995 1.00 70.00 118 GLN A CA 1
ATOM 941 C C . GLN A 1 118 ? -2.598 -7.543 -9.471 1.00 70.00 118 GLN A C 1
ATOM 943 O O . GLN A 1 118 ? -1.476 -7.470 -9.973 1.00 70.00 118 GLN A O 1
ATOM 948 N N . THR A 1 119 ? -3.322 -6.450 -9.205 1.00 69.88 119 THR A N 1
ATOM 949 C CA . THR A 1 119 ? -2.903 -5.083 -9.575 1.00 69.88 119 THR A CA 1
ATOM 950 C C . THR A 1 119 ? -1.560 -4.696 -8.936 1.00 69.88 119 THR A C 1
ATOM 952 O O . THR A 1 119 ? -0.715 -4.039 -9.546 1.00 69.88 119 THR A O 1
ATOM 955 N N . GLN A 1 120 ? -1.317 -5.103 -7.689 1.00 60.34 120 GLN A N 1
ATOM 956 C CA . GLN A 1 120 ? -0.055 -4.842 -7.000 1.00 60.34 120 GLN A CA 1
ATOM 957 C C . GLN A 1 120 ? 1.094 -5.664 -7.564 1.00 60.34 120 GLN A C 1
ATOM 959 O O . GLN A 1 120 ? 2.188 -5.124 -7.726 1.00 60.34 120 GLN A O 1
ATOM 964 N N . ARG A 1 121 ? 0.862 -6.939 -7.893 1.00 71.62 121 ARG A N 1
ATOM 965 C CA . ARG A 1 121 ? 1.854 -7.785 -8.564 1.00 71.62 121 ARG A CA 1
ATOM 966 C C . ARG A 1 121 ? 2.260 -7.173 -9.900 1.00 71.62 121 ARG A C 1
ATOM 968 O O . ARG A 1 121 ? 3.450 -7.056 -10.184 1.00 71.62 121 ARG A O 1
ATOM 975 N N . GLU A 1 122 ? 1.294 -6.677 -10.666 1.00 73.94 122 GLU A N 1
ATOM 976 C CA . GLU A 1 122 ? 1.550 -5.933 -11.900 1.00 73.94 122 GLU A CA 1
ATOM 977 C C . GLU A 1 122 ? 2.346 -4.649 -11.650 1.00 73.94 122 GLU A C 1
ATOM 979 O O . GLU A 1 122 ? 3.327 -4.389 -12.343 1.00 73.94 122 GLU A O 1
ATOM 984 N N . ASN A 1 123 ? 1.995 -3.865 -10.629 1.00 71.69 123 ASN A N 1
ATOM 985 C CA . ASN A 1 123 ? 2.723 -2.644 -10.282 1.00 71.69 123 ASN A CA 1
ATOM 986 C C . ASN A 1 123 ? 4.148 -2.920 -9.775 1.00 71.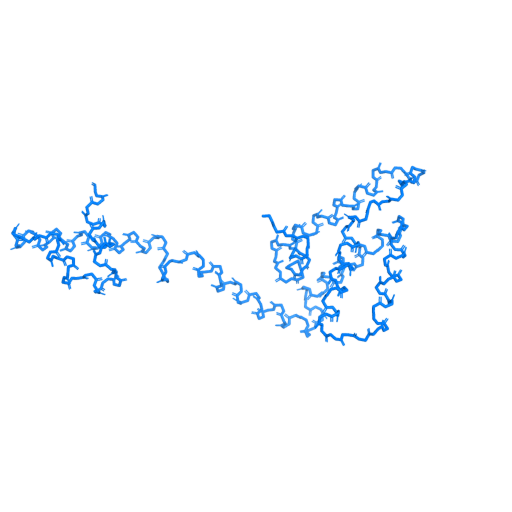69 123 ASN A C 1
ATOM 988 O O . ASN A 1 123 ? 5.063 -2.170 -10.111 1.00 71.69 123 ASN A O 1
ATOM 992 N N . ARG A 1 124 ? 4.372 -3.996 -9.009 1.00 68.12 124 ARG A N 1
ATOM 993 C CA . ARG A 1 124 ? 5.710 -4.450 -8.588 1.00 68.12 124 ARG A CA 1
ATOM 994 C C . ARG A 1 124 ? 6.540 -4.856 -9.802 1.00 68.12 124 ARG A C 1
ATOM 996 O O . ARG A 1 124 ? 7.661 -4.374 -9.951 1.00 68.12 124 ARG A O 1
ATOM 1003 N N . ASN A 1 125 ? 5.963 -5.639 -10.712 1.00 66.94 125 ASN A N 1
ATOM 1004 C CA . ASN A 1 125 ? 6.608 -6.008 -11.971 1.00 66.94 125 ASN A CA 1
ATOM 1005 C C . ASN A 1 125 ? 6.942 -4.763 -12.806 1.00 66.94 125 ASN A C 1
ATOM 1007 O O . ASN A 1 125 ? 8.068 -4.620 -13.277 1.00 66.94 125 ASN A O 1
ATOM 1011 N N . ARG A 1 126 ? 6.016 -3.799 -12.907 1.00 70.56 126 ARG A N 1
ATOM 1012 C CA . ARG A 1 126 ? 6.262 -2.511 -13.572 1.00 70.56 126 ARG A CA 1
ATOM 1013 C C . ARG A 1 126 ? 7.414 -1.754 -12.921 1.00 70.56 126 ARG A C 1
ATOM 1015 O O . ARG A 1 126 ? 8.279 -1.294 -13.651 1.00 70.56 126 ARG A O 1
ATOM 1022 N N . ARG A 1 127 ? 7.492 -1.683 -11.587 1.00 64.69 127 ARG A N 1
ATOM 1023 C CA . ARG A 1 127 ? 8.596 -1.026 -10.852 1.00 64.69 127 ARG A CA 1
ATOM 1024 C C . ARG A 1 127 ? 9.953 -1.708 -11.055 1.00 64.69 127 ARG A C 1
ATOM 1026 O O . ARG A 1 127 ? 10.977 -1.032 -11.033 1.00 64.69 127 ARG A O 1
ATOM 1033 N N . GLN A 1 128 ? 9.977 -3.022 -11.277 1.00 67.19 128 GLN A N 1
ATOM 1034 C CA . GLN A 1 128 ? 11.204 -3.766 -11.597 1.00 67.19 128 GLN A CA 1
ATOM 1035 C C . GLN A 1 128 ? 11.666 -3.581 -13.054 1.00 67.19 128 GLN A C 1
ATOM 1037 O O . GLN A 1 128 ? 12.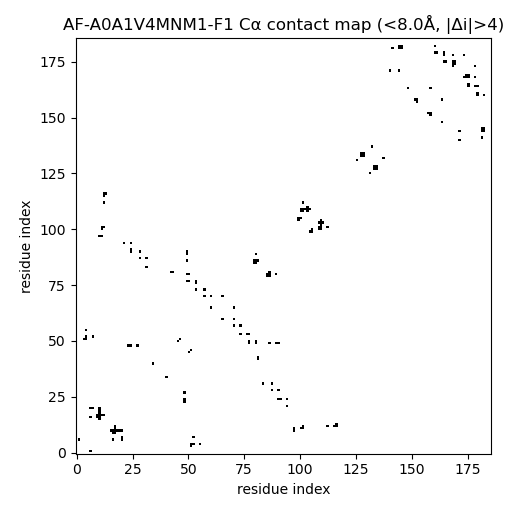786 -3.963 -13.412 1.00 67.19 128 GLN A O 1
ATOM 1042 N N . THR A 1 129 ? 10.832 -2.965 -13.894 1.00 73.25 129 THR A N 1
ATOM 1043 C CA . THR A 1 129 ? 11.113 -2.716 -15.308 1.00 73.25 129 THR A CA 1
ATOM 1044 C C . THR A 1 129 ? 11.201 -1.219 -15.607 1.00 73.25 129 THR A C 1
ATOM 1046 O O . THR A 1 129 ? 10.469 -0.407 -15.058 1.00 73.25 129 THR A O 1
ATOM 1049 N N . TRP A 1 130 ? 12.088 -0.812 -16.511 1.00 64.56 130 TRP A N 1
ATOM 1050 C CA . TRP A 1 130 ? 12.099 0.554 -17.044 1.00 64.56 130 TRP A CA 1
ATOM 1051 C C . TRP A 1 130 ? 11.702 0.498 -18.513 1.00 64.56 130 TRP A C 1
ATOM 1053 O O . TRP A 1 130 ? 12.394 -0.151 -19.299 1.00 64.56 130 TRP A O 1
ATOM 1063 N N . LYS A 1 131 ? 10.581 1.138 -18.879 1.00 69.50 131 LYS A N 1
ATOM 1064 C CA . LYS A 1 131 ? 9.925 0.973 -20.194 1.00 69.50 131 LYS A CA 1
ATOM 1065 C C . LYS A 1 131 ? 9.682 -0.506 -20.563 1.00 69.50 131 LYS A C 1
ATOM 1067 O O . LYS A 1 131 ? 9.898 -0.902 -21.702 1.00 69.50 131 LYS A O 1
ATOM 1072 N N . GLY A 1 132 ? 9.296 -1.333 -19.588 1.00 72.25 132 GLY A N 1
ATOM 1073 C CA . GLY A 1 132 ? 8.996 -2.754 -19.810 1.00 72.25 132 GLY A CA 1
ATOM 1074 C C . GLY A 1 132 ? 10.208 -3.691 -19.894 1.00 72.25 132 GLY A C 1
ATOM 1075 O O . GLY A 1 132 ? 10.016 -4.882 -20.100 1.00 72.25 132 GLY A O 1
ATOM 1076 N N . LEU A 1 133 ? 11.442 -3.200 -19.693 1.00 77.50 133 LEU A N 1
ATOM 1077 C CA . LEU A 1 133 ? 12.651 -4.035 -19.669 1.00 77.50 133 LEU A CA 1
ATOM 1078 C C . LEU A 1 133 ? 13.252 -4.151 -18.264 1.00 77.50 133 LEU A C 1
ATOM 1080 O O . LEU A 1 133 ? 13.454 -3.143 -17.577 1.00 77.50 133 LEU A O 1
ATOM 1084 N N . THR A 1 134 ? 13.616 -5.369 -17.861 1.00 81.69 134 THR A N 1
ATOM 1085 C CA . THR A 1 134 ? 14.366 -5.627 -16.621 1.00 81.69 134 THR A CA 1
ATOM 1086 C C . THR A 1 134 ? 15.808 -5.113 -16.717 1.00 81.69 134 THR A C 1
ATOM 1088 O O . THR A 1 134 ? 16.313 -4.767 -17.789 1.00 81.69 134 THR A O 1
ATOM 1091 N N . LYS A 1 135 ? 16.525 -5.056 -15.587 1.00 80.00 135 LYS A N 1
ATOM 1092 C CA . LYS A 1 135 ? 17.958 -4.695 -15.569 1.00 80.00 135 LYS A CA 1
ATOM 1093 C C . LYS A 1 135 ? 18.799 -5.622 -16.462 1.00 80.00 135 LYS A C 1
ATOM 1095 O O . LYS A 1 135 ? 19.642 -5.126 -17.204 1.00 80.00 135 LYS A O 1
ATOM 1100 N N . ILE A 1 136 ? 18.529 -6.929 -16.432 1.00 82.31 136 ILE A N 1
ATOM 1101 C CA . ILE A 1 136 ? 19.234 -7.939 -17.239 1.00 82.31 136 ILE A CA 1
ATOM 1102 C C . ILE A 1 136 ? 18.953 -7.718 -18.730 1.00 82.31 136 ILE A C 1
ATOM 1104 O O . ILE A 1 136 ? 19.885 -7.626 -19.523 1.00 82.31 136 ILE A O 1
ATOM 1108 N N . GLN A 1 137 ? 17.686 -7.519 -19.102 1.00 83.25 137 GLN A N 1
ATOM 1109 C CA . GLN A 1 137 ? 17.301 -7.264 -20.494 1.00 83.25 137 GLN A CA 1
ATOM 1110 C C . GLN A 1 137 ? 17.885 -5.953 -21.035 1.00 83.25 137 GLN A C 1
ATOM 1112 O O . GLN A 1 137 ? 18.297 -5.882 -22.191 1.00 83.25 137 GLN A O 1
ATOM 1117 N N . ARG A 1 138 ? 17.975 -4.905 -20.202 1.00 85.25 138 ARG A N 1
ATOM 1118 C CA . ARG A 1 138 ? 18.655 -3.656 -20.580 1.00 85.25 138 ARG A CA 1
ATOM 1119 C C . ARG A 1 138 ? 20.140 -3.880 -20.848 1.00 85.25 138 ARG A C 1
ATOM 1121 O O . ARG A 1 138 ? 20.647 -3.321 -21.816 1.00 85.25 138 ARG A O 1
ATOM 1128 N N . LYS A 1 139 ? 20.814 -4.695 -20.030 1.00 87.19 139 LYS A N 1
ATOM 1129 C CA . LYS A 1 139 ? 22.228 -5.039 -20.226 1.00 87.19 139 LYS A CA 1
ATOM 1130 C C . LYS A 1 139 ? 22.430 -5.788 -21.548 1.00 87.19 139 LYS A C 1
ATOM 1132 O O . LYS A 1 139 ? 23.195 -5.317 -22.377 1.00 87.19 139 LYS A O 1
ATOM 1137 N N . GLN A 1 140 ? 21.636 -6.829 -21.798 1.00 89.69 140 GLN A N 1
ATOM 1138 C CA . GLN A 1 140 ? 21.667 -7.592 -23.055 1.00 89.69 140 GLN A CA 1
ATOM 1139 C C . GLN A 1 140 ? 21.392 -6.718 -24.285 1.00 89.69 140 GLN A C 1
ATOM 1141 O O . GLN A 1 140 ? 22.044 -6.850 -25.317 1.00 89.69 140 GLN A O 1
ATOM 1146 N N . ARG A 1 141 ? 20.428 -5.791 -24.199 1.00 90.50 141 ARG A N 1
ATOM 1147 C CA . ARG A 1 141 ? 20.166 -4.835 -25.282 1.00 90.50 141 ARG A CA 1
ATOM 1148 C C . ARG A 1 141 ? 21.376 -3.933 -25.528 1.00 90.50 141 ARG A C 1
ATOM 1150 O O . ARG A 1 141 ? 21.719 -3.697 -26.679 1.00 90.50 141 ARG A O 1
ATOM 1157 N N . ASN A 1 142 ? 21.988 -3.409 -24.469 1.00 92.12 142 ASN A N 1
ATOM 1158 C CA . ASN A 1 142 ? 23.153 -2.538 -24.590 1.00 92.12 142 ASN A CA 1
ATOM 1159 C C . ASN A 1 142 ? 24.360 -3.293 -25.181 1.00 92.12 142 ASN A C 1
ATOM 1161 O O . ASN A 1 142 ? 25.026 -2.749 -26.052 1.00 92.12 142 ASN A O 1
ATOM 1165 N N . GLU A 1 143 ? 24.583 -4.550 -24.788 1.00 92.88 143 GLU A N 1
ATOM 1166 C CA . GLU A 1 143 ? 25.603 -5.430 -25.381 1.00 92.88 143 GLU A CA 1
ATOM 1167 C C . GLU A 1 143 ? 25.363 -5.624 -26.888 1.00 92.88 143 GLU A C 1
ATOM 1169 O O . GLU A 1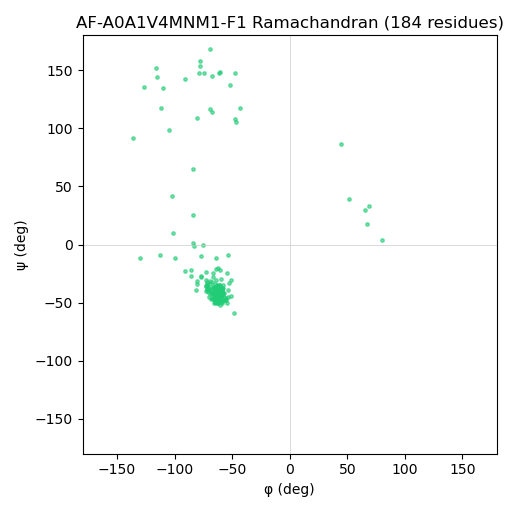 143 ? 26.265 -5.378 -27.686 1.00 92.88 143 GLU A O 1
ATOM 1174 N N . LYS A 1 144 ? 24.123 -5.924 -27.304 1.00 93.38 144 LYS A N 1
ATOM 1175 C CA . LYS A 1 144 ? 23.756 -6.031 -28.731 1.00 93.38 144 LYS A CA 1
ATOM 1176 C C . LYS A 1 144 ? 23.967 -4.733 -29.515 1.00 93.38 144 LYS A C 1
ATOM 1178 O O . LYS A 1 144 ? 24.282 -4.775 -30.700 1.00 93.38 144 LYS A O 1
ATOM 1183 N N . ILE A 1 145 ? 23.744 -3.577 -28.887 1.00 93.06 145 ILE A N 1
ATOM 1184 C CA . ILE A 1 145 ? 23.983 -2.264 -29.505 1.00 93.06 145 ILE A CA 1
ATOM 1185 C C . ILE A 1 145 ? 25.479 -2.062 -29.768 1.00 93.06 145 ILE A C 1
ATOM 1187 O O . ILE A 1 145 ? 25.843 -1.609 -30.853 1.00 93.06 145 ILE A O 1
ATOM 1191 N N . ILE A 1 146 ? 26.324 -2.415 -28.797 1.00 92.75 146 ILE A N 1
ATOM 1192 C CA . ILE A 1 146 ? 27.783 -2.319 -28.906 1.00 92.75 146 ILE A CA 1
ATOM 1193 C C . ILE A 1 146 ? 28.289 -3.261 -30.002 1.00 92.75 146 ILE A C 1
ATOM 1195 O O . ILE A 1 146 ? 28.977 -2.817 -30.913 1.00 92.75 146 ILE A O 1
ATOM 1199 N N . GLU A 1 147 ? 27.880 -4.529 -29.986 1.00 92.88 147 GLU A N 1
ATOM 1200 C CA . GLU A 1 147 ? 28.286 -5.518 -30.993 1.00 92.88 147 GLU A CA 1
ATOM 1201 C C . GLU A 1 147 ? 27.885 -5.099 -32.418 1.00 92.88 147 GLU A C 1
ATOM 1203 O O . GLU A 1 147 ? 28.677 -5.190 -33.362 1.00 92.88 147 GLU A O 1
ATOM 1208 N N . HIS A 1 148 ? 26.667 -4.573 -32.584 1.00 93.50 148 HIS A N 1
ATOM 1209 C CA . HIS A 1 148 ? 26.192 -4.082 -33.875 1.00 93.50 148 HIS A CA 1
ATOM 1210 C C . HIS A 1 148 ? 26.989 -2.857 -34.350 1.00 93.50 148 HIS A C 1
ATOM 1212 O O . HIS A 1 148 ? 27.262 -2.727 -35.549 1.00 93.50 148 HIS A O 1
ATOM 1218 N N . PHE A 1 149 ? 27.393 -1.978 -33.430 1.00 92.56 149 PHE A N 1
ATOM 1219 C CA . PHE A 1 149 ? 28.261 -0.851 -33.752 1.00 92.56 149 PHE A CA 1
ATOM 1220 C C . PHE A 1 149 ? 29.654 -1.316 -34.185 1.00 92.56 149 PHE A C 1
ATOM 1222 O O . PHE A 1 149 ? 30.091 -0.928 -35.267 1.00 92.56 149 PHE A O 1
ATOM 1229 N N . GLU A 1 150 ? 30.302 -2.197 -33.421 1.00 91.06 150 GLU A N 1
ATOM 1230 C CA . GLU A 1 150 ? 31.634 -2.729 -33.746 1.00 91.06 150 GLU A CA 1
ATOM 1231 C C . GLU A 1 150 ? 31.642 -3.460 -35.093 1.00 91.06 150 GLU A C 1
ATOM 1233 O O . GLU A 1 150 ? 32.481 -3.192 -35.953 1.00 91.06 150 GLU A O 1
ATOM 1238 N N . THR A 1 151 ? 30.631 -4.294 -35.350 1.00 91.88 151 THR A N 1
ATOM 1239 C CA . THR A 1 151 ? 30.474 -4.988 -36.639 1.00 91.88 151 THR A CA 1
ATOM 1240 C C . THR A 1 151 ? 30.302 -4.002 -37.798 1.00 91.88 151 THR A C 1
ATOM 1242 O O . THR A 1 151 ? 30.833 -4.203 -38.893 1.00 91.88 151 THR A O 1
ATOM 1245 N N . SER A 1 152 ? 29.555 -2.920 -37.576 1.00 89.88 152 SER A N 1
ATOM 1246 C CA . SER A 1 152 ? 29.328 -1.891 -38.595 1.00 89.88 152 SER A CA 1
ATOM 1247 C C . SER A 1 152 ? 30.567 -1.034 -38.834 1.00 89.88 152 SER A C 1
ATOM 1249 O O . SER A 1 152 ? 30.836 -0.666 -39.976 1.00 89.88 152 SER A O 1
ATOM 1251 N N . LYS A 1 153 ? 31.341 -0.752 -37.784 1.00 89.38 153 LYS A N 1
ATOM 1252 C CA . LYS A 1 153 ? 32.598 -0.004 -37.846 1.00 89.38 153 LYS A CA 1
ATOM 1253 C C . LYS A 1 153 ? 33.708 -0.808 -38.517 1.00 89.38 153 LYS A C 1
ATOM 1255 O O . LYS A 1 153 ? 34.450 -0.249 -39.315 1.00 89.38 153 LYS A O 1
ATOM 1260 N N . ALA A 1 154 ? 33.759 -2.120 -38.295 1.00 88.69 154 ALA A N 1
ATOM 1261 C CA . ALA A 1 154 ? 34.664 -3.016 -39.013 1.00 88.69 154 ALA A CA 1
ATOM 1262 C C . ALA A 1 154 ? 34.394 -3.028 -40.531 1.00 88.69 154 ALA A C 1
ATOM 1264 O O . ALA A 1 154 ? 35.327 -3.076 -41.326 1.00 88.69 154 ALA A O 1
ATOM 1265 N N . LYS A 1 155 ? 33.119 -2.944 -40.945 1.00 91.06 155 LYS A N 1
ATOM 1266 C CA . LYS A 1 155 ? 32.718 -2.888 -42.365 1.00 91.06 155 LYS A CA 1
ATOM 1267 C C . LYS A 1 155 ? 32.845 -1.493 -42.982 1.00 91.06 155 LYS A C 1
ATOM 1269 O O . LYS A 1 155 ? 33.087 -1.376 -44.178 1.00 91.06 155 LYS A O 1
ATOM 1274 N N . ASN A 1 156 ? 32.648 -0.441 -42.190 1.00 88.62 156 ASN A N 1
ATOM 1275 C CA . ASN A 1 156 ? 32.783 0.948 -42.614 1.00 88.62 156 ASN A CA 1
ATOM 1276 C C . ASN A 1 156 ? 33.537 1.757 -41.542 1.00 88.62 156 ASN A C 1
ATOM 1278 O O . ASN A 1 156 ? 32.904 2.324 -40.645 1.00 88.62 156 ASN A O 1
ATOM 1282 N N . PRO A 1 157 ? 34.875 1.857 -41.648 1.00 87.25 157 PRO A N 1
ATOM 1283 C CA . PRO A 1 157 ? 35.712 2.503 -40.634 1.00 87.25 157 PRO A CA 1
ATOM 1284 C C . PRO A 1 157 ? 35.400 3.986 -40.390 1.00 87.25 157 PRO A C 1
ATOM 1286 O O . PRO A 1 157 ? 35.695 4.504 -39.317 1.00 87.25 157 PRO A O 1
ATOM 1289 N N . GLN A 1 158 ? 34.778 4.668 -41.358 1.00 88.12 158 GLN A N 1
ATOM 1290 C CA . GLN A 1 158 ? 34.422 6.091 -41.276 1.00 88.12 158 GLN A CA 1
ATOM 1291 C C . GLN A 1 158 ? 33.092 6.343 -40.545 1.00 88.12 158 GLN A C 1
ATOM 1293 O O . GLN A 1 158 ? 32.635 7.484 -40.441 1.00 88.12 158 GLN A O 1
ATOM 1298 N N . ILE A 1 159 ? 32.422 5.296 -40.051 1.00 87.69 159 ILE A N 1
ATOM 1299 C CA . ILE A 1 159 ? 31.131 5.459 -39.390 1.00 87.69 159 ILE A CA 1
ATOM 1300 C C . ILE A 1 159 ? 31.292 6.168 -38.040 1.00 87.69 159 ILE A C 1
ATOM 1302 O O . ILE A 1 159 ? 31.914 5.675 -37.099 1.00 87.69 159 ILE A O 1
ATOM 1306 N N . SER A 1 160 ? 30.701 7.357 -37.929 1.00 90.81 160 SER A N 1
ATOM 1307 C CA . SER A 1 160 ? 30.683 8.092 -36.668 1.00 90.81 160 SER A CA 1
ATOM 1308 C C . SER A 1 160 ? 29.612 7.537 -35.726 1.00 90.81 160 SER A C 1
ATOM 1310 O O . SER A 1 160 ? 28.527 7.135 -36.157 1.00 90.81 160 SER A O 1
ATOM 1312 N N . VAL A 1 161 ? 29.876 7.595 -34.417 1.00 89.56 161 VAL A N 1
ATOM 1313 C CA . VAL A 1 161 ? 28.905 7.228 -33.365 1.00 89.56 161 VAL A CA 1
ATOM 1314 C C . VAL A 1 161 ? 27.588 7.994 -33.546 1.00 89.56 161 VAL A C 1
ATOM 1316 O O . VAL A 1 161 ? 26.502 7.431 -33.420 1.00 89.56 161 VAL A O 1
ATOM 1319 N N . ASN A 1 162 ? 27.673 9.273 -33.923 1.00 90.00 162 ASN A N 1
ATOM 1320 C CA . ASN A 1 162 ? 26.512 10.128 -34.167 1.00 90.00 162 ASN A CA 1
ATOM 1321 C C . ASN A 1 162 ? 25.694 9.706 -35.393 1.00 90.00 162 ASN A C 1
ATOM 1323 O O . ASN A 1 162 ? 24.461 9.742 -35.332 1.00 90.00 162 ASN A O 1
ATOM 1327 N N . GLY A 1 163 ? 26.360 9.324 -36.486 1.00 87.69 163 GLY A N 1
ATOM 1328 C CA . GLY A 1 163 ? 25.707 8.820 -37.695 1.00 87.69 163 GLY A CA 1
ATOM 1329 C C . GLY A 1 163 ? 25.046 7.464 -37.455 1.00 87.69 163 GLY A C 1
ATOM 1330 O O . GLY A 1 163 ? 23.898 7.253 -37.844 1.00 87.69 163 GLY A O 1
ATOM 1331 N N . PHE A 1 164 ? 25.721 6.579 -36.720 1.00 92.50 164 PHE A N 1
ATOM 1332 C CA . PHE A 1 164 ? 25.182 5.273 -36.350 1.00 92.50 164 PHE A CA 1
ATOM 1333 C C . PHE A 1 164 ? 23.964 5.389 -35.421 1.00 92.50 164 PHE A C 1
ATOM 1335 O O . PHE A 1 164 ? 22.910 4.812 -35.692 1.00 92.50 164 PHE A O 1
ATOM 1342 N N . ALA A 1 165 ? 24.063 6.204 -34.367 1.00 92.00 165 ALA A N 1
ATOM 1343 C CA . ALA A 1 165 ? 22.965 6.426 -33.431 1.00 92.00 165 ALA A CA 1
ATOM 1344 C C . ALA A 1 165 ? 21.744 7.080 -34.098 1.00 92.00 165 ALA A C 1
ATOM 1346 O O . ALA A 1 165 ? 20.613 6.753 -33.750 1.00 92.00 165 ALA A O 1
ATOM 1347 N N . ALA A 1 166 ? 21.941 7.977 -35.071 1.00 91.31 166 ALA A N 1
ATOM 1348 C CA . ALA A 1 166 ? 20.830 8.571 -35.818 1.00 91.31 166 ALA A CA 1
ATOM 1349 C C . ALA A 1 166 ? 20.042 7.526 -36.624 1.00 91.31 166 ALA A C 1
ATOM 1351 O O . ALA A 1 166 ? 18.823 7.630 -36.721 1.00 91.31 166 ALA A O 1
ATOM 1352 N N . LYS A 1 167 ? 20.732 6.517 -37.168 1.00 92.12 167 LYS A N 1
ATOM 1353 C CA . LYS A 1 167 ? 20.130 5.488 -38.020 1.00 92.12 167 LYS A CA 1
ATOM 1354 C C . LYS A 1 167 ? 19.444 4.375 -37.226 1.00 92.12 167 LYS A C 1
ATOM 1356 O O . LYS A 1 167 ? 18.383 3.916 -37.634 1.00 92.12 167 LYS A O 1
ATOM 1361 N N . TYR A 1 168 ? 20.032 3.947 -36.106 1.00 93.69 168 TYR A N 1
ATOM 1362 C CA . TYR A 1 168 ? 19.604 2.721 -35.422 1.00 93.69 168 TYR A CA 1
ATOM 1363 C C . TYR A 1 168 ? 18.964 2.932 -34.043 1.00 93.69 168 TYR A C 1
ATOM 1365 O O . TYR A 1 168 ? 18.389 1.989 -33.509 1.00 93.69 168 TYR A O 1
ATOM 1373 N N . ALA A 1 169 ? 18.979 4.134 -33.448 1.00 90.44 169 ALA A N 1
ATOM 1374 C CA . ALA A 1 169 ? 18.438 4.323 -32.093 1.00 90.44 169 ALA A CA 1
ATOM 1375 C C . ALA A 1 169 ? 16.948 3.952 -31.953 1.00 90.44 169 ALA A C 1
ATOM 1377 O O . ALA A 1 169 ? 16.555 3.351 -30.947 1.00 90.44 169 ALA A O 1
ATOM 1378 N N . SER A 1 170 ? 16.136 4.239 -32.975 1.00 89.44 170 SER A N 1
ATOM 1379 C CA . SER A 1 170 ? 14.711 3.884 -33.006 1.00 89.44 170 SER A CA 1
ATOM 1380 C C . SER A 1 170 ? 14.480 2.369 -33.023 1.00 89.44 170 SER A C 1
ATOM 1382 O O . SER A 1 170 ? 13.584 1.898 -32.327 1.00 89.44 170 SER A O 1
ATOM 1384 N N . GLN A 1 171 ? 15.329 1.599 -33.717 1.00 91.75 171 GLN A N 1
ATOM 1385 C CA . GLN A 1 171 ? 15.252 0.131 -33.787 1.00 91.75 171 GLN A CA 1
ATOM 1386 C C . GLN A 1 171 ? 15.366 -0.526 -32.402 1.00 91.75 171 GLN A C 1
ATOM 1388 O O . GLN A 1 171 ? 14.782 -1.579 -32.162 1.00 91.75 171 GLN A O 1
ATOM 1393 N N . TYR A 1 172 ? 16.078 0.112 -31.470 1.00 89.19 172 TYR A N 1
ATOM 1394 C CA . TYR A 1 172 ? 16.246 -0.368 -30.095 1.00 89.19 172 TYR A CA 1
ATOM 1395 C C . TYR A 1 172 ? 15.349 0.361 -29.076 1.00 89.19 172 TYR A C 1
ATOM 1397 O O . TYR A 1 172 ? 15.529 0.197 -27.863 1.00 89.19 172 TYR A O 1
ATOM 1405 N N . GLY A 1 173 ? 14.395 1.179 -29.541 1.00 86.75 173 GLY A N 1
ATOM 1406 C CA . GLY A 1 173 ? 13.452 1.916 -28.691 1.00 86.75 173 GLY A CA 1
ATOM 1407 C C . GLY A 1 173 ? 14.110 2.983 -27.806 1.00 86.75 173 GLY A C 1
ATOM 1408 O O . GLY A 1 173 ? 13.642 3.253 -26.694 1.00 86.75 173 GLY A O 1
ATOM 1409 N N . LEU A 1 174 ? 15.226 3.563 -28.259 1.00 88.75 174 LEU A N 1
ATOM 1410 C CA . LEU A 1 174 ? 16.027 4.531 -27.512 1.00 88.75 174 LEU A CA 1
ATOM 1411 C C . LEU A 1 174 ? 16.047 5.902 -28.188 1.00 88.75 174 LEU A C 1
ATOM 1413 O O . LEU A 1 174 ? 15.961 6.028 -29.405 1.00 88.75 174 LEU A O 1
ATOM 1417 N N . GLN A 1 175 ? 16.220 6.948 -27.380 1.00 91.56 175 GLN A N 1
ATOM 1418 C CA . GLN A 1 175 ? 16.564 8.266 -27.907 1.00 91.56 175 GLN A CA 1
ATOM 1419 C C . GLN A 1 175 ? 18.033 8.285 -28.341 1.00 91.56 175 GLN A C 1
ATOM 1421 O O . GLN A 1 175 ? 18.881 7.661 -27.699 1.00 91.56 175 GLN A O 1
ATOM 1426 N N . LYS A 1 176 ? 18.351 9.061 -29.384 1.00 91.19 176 LYS A N 1
ATOM 1427 C CA . LYS A 1 176 ? 19.712 9.189 -29.931 1.00 91.19 176 LYS A CA 1
ATOM 1428 C C . LYS A 1 176 ? 20.754 9.504 -28.850 1.00 91.19 176 LYS A C 1
ATOM 1430 O O . LYS A 1 176 ? 21.800 8.871 -28.804 1.00 91.19 176 LYS A O 1
ATOM 1435 N N . THR A 1 177 ? 20.445 10.422 -27.938 1.00 91.31 177 THR A N 1
ATOM 1436 C CA . THR A 1 177 ? 21.328 10.808 -26.823 1.00 91.31 177 THR A CA 1
ATOM 1437 C C . THR A 1 177 ? 21.627 9.649 -25.871 1.00 91.31 177 THR A C 1
ATOM 1439 O O . THR A 1 177 ? 22.762 9.484 -25.438 1.00 91.31 177 THR A O 1
ATOM 1442 N N . GLN A 1 178 ? 20.630 8.816 -25.562 1.00 86.81 178 GLN A N 1
ATOM 1443 C CA . GLN A 1 178 ? 20.798 7.631 -24.714 1.00 86.81 178 GLN A CA 1
ATOM 1444 C C . GLN A 1 178 ? 21.612 6.546 -25.422 1.00 86.81 178 GLN A C 1
ATOM 1446 O O . GLN A 1 178 ? 22.434 5.887 -24.795 1.00 86.81 178 GLN A O 1
ATOM 1451 N N . PHE A 1 179 ? 21.396 6.387 -26.726 1.00 91.94 179 PHE A N 1
ATOM 1452 C CA . PHE A 1 179 ? 22.123 5.442 -27.565 1.00 91.94 179 PHE A CA 1
ATOM 1453 C C . PHE A 1 179 ? 23.610 5.800 -27.670 1.00 91.94 179 PHE A C 1
ATOM 1455 O O . PHE A 1 179 ? 24.461 4.937 -27.488 1.00 91.94 179 PHE A O 1
ATOM 1462 N N . ILE A 1 180 ? 23.918 7.086 -27.880 1.00 90.56 180 ILE A N 1
ATOM 1463 C CA . ILE A 1 180 ? 25.295 7.597 -27.881 1.00 90.56 180 ILE A CA 1
ATOM 1464 C C . ILE A 1 180 ? 25.954 7.317 -26.535 1.00 90.56 180 ILE A C 1
ATOM 1466 O O . ILE A 1 180 ? 27.030 6.737 -26.520 1.00 90.56 180 ILE A O 1
ATOM 1470 N N . LYS A 1 181 ? 25.285 7.639 -25.416 1.00 91.00 181 LYS A N 1
ATOM 1471 C CA . LYS A 1 181 ? 25.815 7.351 -24.075 1.00 91.00 181 LYS A CA 1
ATOM 1472 C C . LYS A 1 181 ? 26.189 5.878 -23.914 1.00 91.00 181 LYS A C 1
ATOM 1474 O O . LYS A 1 181 ? 27.274 5.597 -23.445 1.00 91.00 181 LYS A O 1
ATOM 1479 N N . ILE A 1 182 ? 25.342 4.943 -24.349 1.00 89.62 182 ILE A N 1
ATOM 1480 C CA . ILE A 1 182 ? 25.652 3.503 -24.267 1.00 89.62 182 ILE A CA 1
ATOM 1481 C C . ILE A 1 182 ? 26.937 3.149 -25.029 1.00 89.62 182 ILE A C 1
ATOM 1483 O O . ILE A 1 182 ? 27.716 2.342 -24.536 1.00 89.62 182 ILE A O 1
ATOM 1487 N N . LEU A 1 183 ? 27.159 3.754 -26.197 1.00 88.69 183 LEU A N 1
ATOM 1488 C CA . LEU A 1 183 ? 28.349 3.510 -27.016 1.00 88.69 183 LEU A CA 1
ATOM 1489 C C . LEU A 1 183 ? 29.606 4.225 -26.497 1.00 88.69 183 LEU A C 1
ATOM 1491 O O . LEU A 1 183 ? 30.706 3.753 -26.748 1.00 88.69 183 LEU A O 1
ATOM 1495 N N . THR A 1 184 ? 29.463 5.355 -25.798 1.00 84.94 184 THR A N 1
ATOM 1496 C CA . THR A 1 184 ? 30.591 6.163 -25.295 1.00 84.94 184 THR A CA 1
ATOM 1497 C C . THR A 1 184 ? 30.916 5.935 -23.820 1.00 84.94 184 THR A C 1
ATOM 1499 O O . THR A 1 184 ? 31.922 6.443 -23.350 1.00 84.94 184 THR A O 1
ATOM 1502 N N . SER A 1 185 ? 30.056 5.250 -23.061 1.00 73.38 185 SER A N 1
ATOM 1503 C CA . SER A 1 185 ? 30.257 4.929 -21.636 1.00 73.38 185 SER A CA 1
ATOM 1504 C C . SER A 1 185 ? 31.100 3.664 -21.411 1.00 73.38 185 SER A C 1
ATOM 1506 O O . SER A 1 185 ? 30.922 3.006 -20.386 1.00 73.38 185 SER A O 1
ATOM 1508 N N . GLN A 1 186 ? 31.959 3.311 -22.372 1.00 56.66 186 GLN A N 1
ATOM 1509 C CA . GLN A 1 186 ? 33.005 2.301 -22.191 1.00 56.66 186 GLN A CA 1
ATOM 1510 C C . GLN A 1 186 ? 34.195 2.891 -21.440 1.00 56.66 186 GLN A C 1
ATOM 1512 O O . GLN A 1 186 ? 34.537 4.062 -21.722 1.00 56.66 186 GLN A O 1
#

Foldseek 3Di:
DDDLLVLLVCLLQPDVSVVVLVVLLVVVVVVLVVQPPPNPPPFPPCDRSQNVVLVSVLVVCVVVVHDPVVVVVSVVLSVQCSDSVSVNVSSVVSNVVSVCLCVCVVVVSVVVSVVVVVVVVVVVQVVCDDVNHHPVRVVVLLVVLQVVVVVVCVVPVPDDLQNSLVPCQVVSPHDSVVSSCSNPVD